Protein AF-A0A453LBT6-F1 (afdb_monomer_lite)

Organism: Aegilops tauschii subsp. strangulata (NCBI:txid200361)

InterPro domains:
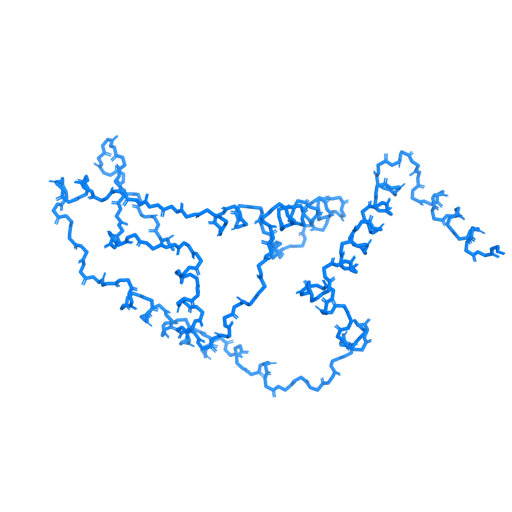  IPR036291 NAD(P)-binding domain superfamily [SSF51735] (11-114)

pLDDT: mean 71.26, std 12.88, range [34.16, 88.81]

Radius of gyration: 23.13 Å; chains: 1; bounding box: 62×44×56 Å

Foldseek 3Di:
DDADFDPPDPDTAGDDLQDFDFLLVLVQLLCVLLVHDRLPDDDPLVVLLVVQVVVVVVCVVVVVPPPDDPPRHNVVSVVSVDRDHHDRVVCCVPVVDDNPAHSNRVSNVVSVVVVVVCVVVVVVVPPPDDDPDPVCVVCPVCPVVCLVSCVDVVVVVVVVVVVVVVCCQQPVPPDPNVVSVVVVVVVVVD

Secondary structure (DSSP, 8-state):
------TTSSS----S------HHHHHHHHHHHTTPPPP-----HHHHHHHHHHHHHHHHHTT---SS--S--HHHHHHHHS------HHHHHHH-----S-HHHHHHHHHHHHHHHHHHTTGGGGTS---S-HHHHHTTTTHHHHHHTTSSHHHHHHHHHHHHHHHHHHHTS-S-HHHHHHHHHHHHT-

Sequence (190 aa):
MFQCCFCCWKEPFFVTNGEPIETWEFVSCMMEAMGCQRPRVNLPAKMLLFAAQFSNMIHHRLGLQMSSTPPLYPDAVYFLSHTRTFNISKARRQLGYAPTVSLEDGIMRTAASVSELQDNLGISRKQGACGSSKADKLLGSGVAADILLWRDEKKTFSYITLLFLLFYWFFLSDRTFVSSSAKILLVISL

Structure (mmCIF, N/CA/C/O backbone):
data_AF-A0A453LBT6-F1
#
_entry.id   AF-A0A453LBT6-F1
#
loop_
_atom_site.group_PDB
_atom_site.id
_atom_site.type_symbol
_atom_site.label_atom_id
_atom_site.label_alt_id
_atom_site.label_comp_id
_atom_site.label_asym_id
_atom_site.label_entity_id
_atom_site.label_seq_id
_atom_site.pdbx_PDB_ins_code
_atom_site.Cartn_x
_atom_site.Cartn_y
_atom_site.Cartn_z
_atom_site.occupancy
_atom_site.B_iso_or_equiv
_atom_site.auth_seq_id
_atom_site.auth_comp_id
_atom_site.auth_asym_id
_atom_site.auth_atom_id
_atom_site.pdbx_PDB_model_num
ATOM 1 N N . MET A 1 1 ? -6.955 -2.072 6.895 1.00 41.59 1 MET A N 1
ATOM 2 C CA . MET A 1 1 ? -7.656 -0.938 7.535 1.00 41.59 1 MET A CA 1
ATOM 3 C C . MET A 1 1 ? -8.921 -0.647 6.735 1.00 41.59 1 MET A C 1
ATOM 5 O O . MET A 1 1 ? -8.833 -0.051 5.672 1.00 41.59 1 MET A O 1
ATOM 9 N N . PHE A 1 2 ? -10.070 -1.165 7.173 1.00 38.62 2 PHE A N 1
ATOM 10 C CA . PHE A 1 2 ? -11.349 -1.015 6.469 1.00 38.62 2 PHE A CA 1
ATOM 11 C C . PHE A 1 2 ? -12.122 0.163 7.073 1.00 38.62 2 PHE A C 1
ATOM 13 O O . PHE A 1 2 ? -12.388 0.170 8.271 1.00 38.62 2 PHE A O 1
ATOM 20 N N . GLN A 1 3 ? -12.445 1.173 6.266 1.00 41.62 3 GLN A N 1
ATOM 21 C CA . GLN A 1 3 ? -13.211 2.346 6.690 1.00 41.62 3 GLN A CA 1
ATOM 22 C C . GLN A 1 3 ? -14.642 2.215 6.160 1.00 41.62 3 GLN A C 1
ATOM 24 O O . GLN A 1 3 ? -14.873 2.341 4.962 1.00 41.62 3 GLN A O 1
ATOM 29 N N . CYS A 1 4 ? -15.606 1.953 7.044 1.00 47.31 4 CYS A N 1
ATOM 30 C CA . CYS A 1 4 ? -17.031 2.002 6.713 1.00 47.31 4 CYS A CA 1
ATOM 31 C C . CYS A 1 4 ? -17.612 3.340 7.183 1.00 47.31 4 CYS A C 1
ATOM 33 O O . CYS A 1 4 ? -17.638 3.618 8.380 1.00 47.31 4 CYS A O 1
ATOM 35 N N . CYS A 1 5 ? -18.067 4.169 6.242 1.00 48.41 5 CYS A N 1
ATOM 36 C CA . CYS A 1 5 ? -18.750 5.428 6.532 1.00 48.41 5 CYS A CA 1
ATOM 37 C C . CYS A 1 5 ? -20.268 5.190 6.471 1.00 48.41 5 CYS A C 1
ATOM 39 O O . CYS A 1 5 ? -20.822 5.015 5.388 1.00 48.41 5 CYS A O 1
ATOM 41 N N . PHE A 1 6 ? -20.951 5.154 7.619 1.00 50.16 6 PHE A N 1
ATOM 42 C CA . PHE A 1 6 ? -22.417 5.101 7.663 1.00 50.16 6 PHE A CA 1
ATOM 43 C C . PHE A 1 6 ? -22.993 6.521 7.518 1.00 50.16 6 PHE A C 1
ATOM 45 O O . PHE A 1 6 ? -22.893 7.324 8.441 1.00 50.16 6 PHE A O 1
ATOM 52 N N . CYS A 1 7 ? -23.620 6.825 6.376 1.00 50.72 7 CYS A N 1
ATOM 53 C CA . CYS A 1 7 ? -24.197 8.147 6.062 1.00 50.72 7 CYS A CA 1
ATOM 54 C C . CYS A 1 7 ? -25.617 8.396 6.615 1.00 50.72 7 CYS A C 1
ATOM 56 O O . CYS A 1 7 ? -26.260 9.364 6.221 1.00 50.72 7 CYS A O 1
ATOM 58 N N . CYS A 1 8 ? -26.143 7.563 7.520 1.00 51.72 8 CYS A N 1
ATOM 59 C CA . CYS A 1 8 ? -27.518 7.740 8.019 1.00 51.72 8 CYS A CA 1
ATOM 60 C C . CYS A 1 8 ? -27.677 8.924 9.004 1.00 51.72 8 CYS A C 1
ATOM 62 O O . CYS A 1 8 ? -28.790 9.259 9.399 1.00 51.72 8 CYS A O 1
ATOM 64 N N . TRP A 1 9 ? -26.575 9.576 9.385 1.00 51.56 9 TRP A N 1
ATOM 65 C CA . TRP A 1 9 ? -26.537 10.732 10.281 1.00 51.56 9 TRP A CA 1
ATOM 66 C C . TRP A 1 9 ? -25.719 11.857 9.634 1.00 51.56 9 TRP A C 1
ATOM 68 O O . TRP A 1 9 ? -24.787 11.586 8.883 1.00 51.56 9 TRP A O 1
ATOM 78 N N . LYS A 1 10 ? -26.045 13.123 9.945 1.00 69.62 10 LYS A N 1
ATOM 79 C CA . LYS A 1 10 ? -25.434 14.347 9.371 1.00 69.62 10 LYS A CA 1
ATOM 80 C C . LYS A 1 10 ? -23.904 14.439 9.472 1.00 69.62 10 LYS A C 1
ATOM 82 O O . LYS A 1 10 ? -23.319 15.336 8.874 1.00 69.62 10 LYS A O 1
ATOM 87 N N . GLU A 1 11 ? -23.253 13.555 10.222 1.00 73.31 11 GLU A N 1
ATOM 88 C CA . GLU A 1 11 ? -21.816 13.591 10.439 1.00 73.31 11 GLU A CA 1
ATOM 89 C C . GLU A 1 11 ? -21.187 12.191 10.342 1.00 73.31 11 GLU A C 1
ATOM 91 O O . GLU A 1 11 ? -21.782 11.220 10.813 1.00 73.31 11 GLU A O 1
ATOM 96 N N . PRO A 1 12 ? -19.949 12.076 9.825 1.00 81.19 12 PRO A N 1
ATOM 97 C CA . PRO A 1 12 ? -19.270 10.793 9.695 1.00 81.19 12 PRO A CA 1
ATOM 98 C C . PRO A 1 12 ? -18.885 10.199 11.059 1.00 81.19 12 PRO A C 1
ATOM 100 O O . PRO A 1 12 ? -18.602 10.921 12.027 1.00 81.19 12 PRO A O 1
ATOM 103 N N . PHE A 1 13 ? -18.831 8.866 11.108 1.00 82.38 13 PHE A N 1
ATOM 104 C CA . PHE A 1 13 ? -18.323 8.080 12.231 1.00 82.38 13 PHE A CA 1
ATOM 105 C C . PHE A 1 13 ? -17.159 7.204 11.782 1.00 82.38 13 PHE A C 1
ATOM 107 O O . PHE A 1 13 ? -17.184 6.644 10.688 1.00 82.38 13 PHE A O 1
ATOM 114 N N . PHE A 1 14 ? -16.173 7.036 12.661 1.00 83.69 14 PHE A N 1
ATOM 115 C CA . PHE A 1 14 ? -15.127 6.036 12.491 1.00 83.69 14 PHE A CA 1
ATOM 116 C C . PHE A 1 14 ? -15.487 4.793 13.300 1.00 83.69 14 PHE A C 1
ATOM 118 O O . PHE A 1 14 ? -15.692 4.875 14.513 1.00 83.69 14 PHE A O 1
ATOM 125 N N . VAL A 1 15 ? -15.560 3.655 12.616 1.00 85.25 15 VAL A N 1
ATOM 126 C CA . VAL A 1 15 ? -15.817 2.342 13.211 1.00 85.25 15 VAL A CA 1
ATOM 127 C C . VAL A 1 15 ? -14.573 1.492 12.985 1.00 85.25 15 VAL A C 1
ATOM 129 O O . VAL A 1 15 ? -14.268 1.127 11.853 1.00 85.25 15 VAL A O 1
ATOM 132 N N . THR A 1 16 ? -13.817 1.241 14.053 1.00 86.56 16 THR A N 1
ATOM 133 C CA . THR A 1 16 ? -12.591 0.425 14.036 1.00 86.56 16 THR A CA 1
ATOM 134 C C . THR A 1 16 ? -12.516 -0.445 15.296 1.00 86.56 16 THR A C 1
ATOM 136 O O . THR A 1 16 ? -13.375 -0.354 16.176 1.00 86.56 16 THR A O 1
ATOM 139 N N . ASN A 1 17 ? -11.491 -1.291 15.398 1.00 84.19 17 ASN A N 1
ATOM 140 C CA . ASN A 1 17 ? -11.173 -2.104 16.577 1.00 84.19 17 ASN A CA 1
ATOM 141 C C . ASN A 1 17 ? -10.785 -1.264 17.814 1.00 84.19 17 ASN A C 1
ATOM 143 O O . ASN A 1 17 ? -10.844 -1.755 18.932 1.00 84.19 17 ASN A O 1
ATOM 147 N N . GLY A 1 18 ? -10.440 0.018 17.644 1.00 81.88 18 GLY A N 1
ATOM 148 C CA . GLY A 1 18 ? -10.131 0.926 18.756 1.00 81.88 18 GLY A CA 1
ATOM 149 C C . GLY A 1 18 ? -8.754 0.736 19.399 1.00 81.88 18 GLY A C 1
ATOM 150 O O . GLY A 1 18 ? -8.421 1.492 20.308 1.00 81.88 18 GLY A O 1
ATOM 151 N N . GLU A 1 19 ? -7.956 -0.216 18.919 1.00 82.56 19 GLU A N 1
ATOM 152 C CA . GLU A 1 19 ? -6.577 -0.440 19.356 1.00 82.56 19 GLU A CA 1
ATOM 153 C C . GLU A 1 19 ? -5.622 0.302 18.402 1.00 82.56 19 GLU A C 1
ATOM 155 O O . GLU A 1 19 ? -5.664 0.058 17.189 1.00 82.56 19 GLU A O 1
ATOM 160 N N . PRO A 1 20 ? -4.799 1.243 18.901 1.00 81.88 20 PRO A N 1
ATOM 161 C CA . PRO A 1 20 ? -3.800 1.910 18.081 1.00 81.88 20 PRO A CA 1
ATOM 162 C C . PRO A 1 20 ? -2.635 0.952 17.810 1.00 81.88 20 PRO A C 1
ATOM 164 O O . PRO A 1 20 ? -1.992 0.477 18.740 1.00 81.88 20 PRO A O 1
ATOM 167 N N . ILE A 1 21 ? -2.358 0.700 16.535 1.00 84.12 21 ILE A N 1
ATOM 168 C CA . ILE A 1 21 ? -1.201 -0.070 16.071 1.00 84.12 21 ILE A CA 1
ATOM 169 C C . ILE A 1 21 ? -0.501 0.714 14.963 1.00 84.12 21 ILE A C 1
ATOM 171 O O . ILE A 1 21 ? -1.154 1.435 14.198 1.00 84.12 21 ILE A O 1
ATOM 175 N N . GLU A 1 22 ? 0.818 0.585 14.861 1.00 84.44 22 GLU A N 1
ATOM 176 C CA . GLU A 1 22 ? 1.543 1.158 13.734 1.00 84.44 22 GLU A CA 1
ATOM 177 C C . GLU A 1 22 ? 1.185 0.442 12.427 1.00 84.44 22 GLU A C 1
ATOM 179 O O . GLU A 1 22 ? 1.019 -0.779 12.386 1.00 84.44 22 GLU A O 1
ATOM 184 N N . THR A 1 23 ? 1.097 1.190 11.320 1.00 82.56 23 THR A N 1
ATOM 185 C CA . THR A 1 23 ? 0.735 0.609 10.013 1.00 82.56 23 THR A CA 1
ATOM 186 C C . THR A 1 23 ? 1.693 -0.520 9.622 1.00 82.56 23 THR A C 1
ATOM 188 O O . THR A 1 23 ? 1.263 -1.541 9.088 1.00 82.56 23 THR A O 1
ATOM 191 N N . TRP A 1 24 ? 2.986 -0.369 9.921 1.00 81.19 24 TRP A N 1
ATOM 192 C CA . TRP A 1 24 ? 3.998 -1.369 9.588 1.00 81.19 24 TRP A CA 1
ATOM 193 C C . TRP A 1 24 ? 3.938 -2.620 10.467 1.00 81.19 24 TRP A C 1
ATOM 195 O O . TRP A 1 24 ? 4.154 -3.730 9.974 1.00 81.19 24 TRP A O 1
ATOM 205 N N . GLU A 1 25 ? 3.610 -2.464 11.750 1.00 83.88 25 GLU A N 1
ATOM 206 C CA . GLU A 1 25 ? 3.361 -3.594 12.646 1.00 83.88 25 GLU A CA 1
ATOM 207 C C . GLU A 1 25 ? 2.140 -4.382 12.181 1.00 83.88 25 GLU A C 1
ATOM 209 O O . GLU A 1 25 ? 2.232 -5.593 12.007 1.00 83.88 25 GLU A O 1
ATOM 214 N N . PHE A 1 26 ? 1.045 -3.694 11.847 1.00 85.12 26 PHE A N 1
ATOM 215 C CA . PHE A 1 26 ? -0.152 -4.329 11.301 1.00 85.12 26 PHE A CA 1
ATOM 216 C C . PHE A 1 26 ? 0.139 -5.129 10.021 1.00 85.12 26 PHE A C 1
ATOM 218 O O . PHE A 1 26 ? -0.279 -6.280 9.895 1.00 85.12 26 PHE A O 1
ATOM 225 N N . VAL A 1 27 ? 0.883 -4.542 9.076 1.00 82.44 27 VAL A N 1
ATOM 226 C CA . VAL A 1 27 ? 1.295 -5.233 7.842 1.00 82.44 27 VAL A CA 1
ATOM 227 C C . VAL A 1 27 ? 2.174 -6.441 8.163 1.00 82.44 27 VAL A C 1
ATOM 229 O O . VAL A 1 27 ? 1.975 -7.506 7.582 1.00 82.44 27 VAL A O 1
ATOM 232 N N . SER A 1 28 ? 3.102 -6.304 9.111 1.00 83.44 28 SER A N 1
ATOM 233 C CA . SER A 1 28 ? 3.979 -7.398 9.537 1.00 83.44 28 SER A CA 1
ATOM 234 C C . SER A 1 28 ? 3.183 -8.567 10.124 1.00 83.44 28 SER A C 1
ATOM 236 O O . SER A 1 28 ? 3.376 -9.696 9.681 1.00 83.44 28 SER A O 1
ATOM 238 N N . CYS A 1 29 ? 2.250 -8.300 11.045 1.00 85.31 29 CYS A N 1
ATOM 239 C CA . CYS A 1 29 ? 1.379 -9.319 11.635 1.00 85.31 29 CYS A CA 1
ATOM 240 C C . CYS A 1 29 ? 0.511 -10.009 10.576 1.00 85.31 29 CYS A C 1
ATOM 242 O O . CYS A 1 29 ? 0.341 -11.224 10.609 1.00 85.31 29 CYS A O 1
ATOM 244 N N . MET A 1 30 ? -0.012 -9.258 9.601 1.00 83.50 30 MET A N 1
ATOM 245 C CA . MET A 1 30 ? -0.819 -9.842 8.530 1.00 83.50 30 MET A CA 1
ATOM 246 C C . MET A 1 30 ? 0.009 -10.739 7.603 1.00 83.50 30 MET A C 1
ATOM 248 O O . MET A 1 30 ? -0.460 -11.797 7.194 1.00 83.50 30 MET A O 1
ATOM 252 N N . MET A 1 31 ? 1.250 -10.355 7.291 1.00 81.19 31 MET A N 1
ATOM 253 C CA . MET A 1 31 ? 2.159 -11.194 6.506 1.00 81.19 31 MET A CA 1
ATOM 254 C C . MET A 1 31 ? 2.551 -12.470 7.249 1.00 81.19 31 MET A C 1
ATOM 256 O O . MET A 1 31 ? 2.554 -13.540 6.644 1.00 81.19 31 MET A O 1
ATOM 260 N N . GLU A 1 32 ? 2.828 -12.366 8.546 1.00 84.38 32 GLU A N 1
ATOM 261 C CA . GLU A 1 32 ? 3.137 -13.512 9.402 1.00 84.38 32 GLU A CA 1
ATOM 262 C C . GLU A 1 32 ? 1.954 -14.484 9.495 1.00 84.38 32 GLU A C 1
ATOM 264 O O . GLU A 1 32 ? 2.137 -15.685 9.307 1.00 84.38 32 GLU A O 1
ATOM 269 N N . ALA A 1 33 ? 0.730 -13.970 9.649 1.00 82.69 33 ALA A N 1
ATOM 270 C CA . ALA A 1 33 ? -0.489 -14.780 9.643 1.00 82.69 33 ALA A CA 1
ATOM 271 C C . ALA A 1 33 ? -0.732 -15.505 8.304 1.00 82.69 33 ALA A C 1
ATOM 273 O O . ALA A 1 33 ? -1.311 -16.588 8.286 1.00 82.69 33 ALA A O 1
ATOM 274 N N . MET A 1 34 ? -0.265 -14.942 7.185 1.00 78.94 34 MET A N 1
ATOM 275 C CA . MET A 1 34 ? -0.293 -15.587 5.863 1.00 78.94 34 MET A CA 1
ATOM 276 C C . MET A 1 34 ? 0.910 -16.521 5.612 1.00 78.94 34 MET A C 1
ATOM 278 O O . MET A 1 34 ? 1.075 -17.017 4.500 1.00 78.94 34 MET A O 1
ATOM 282 N N . GLY A 1 35 ? 1.797 -16.730 6.593 1.00 77.94 35 GLY A N 1
ATOM 283 C CA . GLY A 1 35 ? 3.011 -17.543 6.438 1.00 77.94 35 GLY A CA 1
ATOM 284 C C . GLY A 1 35 ? 4.082 -16.914 5.536 1.00 77.94 35 GLY A C 1
ATOM 285 O O . GLY A 1 35 ? 5.026 -17.586 5.120 1.00 77.94 35 GLY A O 1
ATOM 286 N N . CYS A 1 36 ? 3.953 -15.625 5.212 1.00 74.62 36 CYS A N 1
ATOM 287 C CA . CYS A 1 36 ? 4.911 -14.894 4.395 1.00 74.62 36 CYS A CA 1
ATOM 288 C C . CYS A 1 36 ? 6.070 -14.367 5.249 1.00 74.62 36 CYS A C 1
ATOM 290 O O . CYS A 1 36 ? 5.894 -13.913 6.380 1.00 74.62 36 CYS A O 1
ATOM 292 N N . GLN A 1 37 ? 7.281 -14.374 4.686 1.00 72.75 37 GLN A N 1
ATOM 293 C CA . GLN A 1 37 ? 8.448 -13.842 5.382 1.00 72.75 37 GLN A CA 1
ATOM 294 C C . GLN A 1 37 ? 8.318 -12.324 5.568 1.00 72.75 37 GLN A C 1
ATOM 296 O O . GLN A 1 37 ? 7.997 -11.597 4.625 1.00 72.75 37 GLN A O 1
ATOM 301 N N . ARG A 1 38 ? 8.608 -11.839 6.782 1.00 70.88 38 ARG A N 1
ATOM 302 C CA . ARG A 1 38 ? 8.563 -10.408 7.100 1.00 70.88 38 ARG A CA 1
ATOM 303 C C . ARG A 1 38 ? 9.500 -9.618 6.171 1.00 70.88 38 ARG A C 1
ATOM 305 O O . ARG A 1 38 ? 10.679 -9.977 6.067 1.00 70.88 38 ARG A O 1
ATOM 312 N N . PRO A 1 39 ? 9.023 -8.540 5.527 1.00 65.81 39 PRO A N 1
ATOM 313 C CA . PRO A 1 39 ? 9.849 -7.706 4.669 1.00 65.81 39 PRO A CA 1
ATOM 314 C C . PRO A 1 39 ? 10.932 -7.044 5.523 1.00 65.81 39 PRO A C 1
ATOM 316 O O . PRO A 1 39 ? 10.643 -6.334 6.483 1.00 65.81 39 PRO A O 1
ATOM 319 N N . ARG A 1 40 ? 12.198 -7.326 5.197 1.00 57.75 40 ARG A N 1
ATOM 320 C CA . ARG A 1 40 ? 13.373 -6.849 5.952 1.00 57.75 40 ARG A CA 1
ATOM 321 C C . ARG A 1 40 ? 13.948 -5.533 5.427 1.00 57.75 40 ARG A C 1
ATOM 323 O O . ARG A 1 40 ? 14.902 -5.019 6.000 1.00 57.75 40 ARG A O 1
ATOM 330 N N . VAL A 1 41 ? 13.416 -5.021 4.319 1.00 62.50 41 VAL A N 1
ATOM 331 C CA . VAL A 1 41 ? 13.964 -3.853 3.623 1.00 62.50 41 VAL A CA 1
ATOM 332 C C . VAL A 1 41 ? 13.150 -2.620 3.997 1.00 62.50 41 VAL A C 1
ATOM 334 O O . VAL A 1 41 ? 11.960 -2.544 3.702 1.00 62.50 41 VAL A O 1
ATOM 337 N N . ASN A 1 42 ? 13.808 -1.647 4.622 1.00 66.00 42 ASN A N 1
ATOM 338 C CA . ASN A 1 42 ? 13.226 -0.341 4.909 1.00 66.00 42 ASN A CA 1
ATOM 339 C C . ASN A 1 42 ? 13.479 0.581 3.713 1.00 66.00 42 ASN A C 1
ATOM 341 O O . ASN A 1 42 ? 14.555 1.161 3.587 1.00 66.00 42 ASN A O 1
ATOM 345 N N . LEU A 1 43 ? 12.501 0.692 2.815 1.00 68.31 43 LEU A N 1
ATOM 346 C CA . LEU A 1 43 ? 12.585 1.603 1.674 1.00 68.31 43 LEU A CA 1
ATOM 347 C C . LEU A 1 43 ? 12.064 2.993 2.072 1.00 68.31 43 LEU A C 1
ATOM 349 O O . LEU A 1 43 ? 10.943 3.094 2.577 1.00 68.31 43 LEU A O 1
ATOM 353 N N . PRO A 1 44 ? 12.817 4.083 1.828 1.00 75.62 44 PRO A N 1
ATOM 354 C CA . PRO A 1 44 ? 12.324 5.420 2.116 1.00 75.62 44 PRO A CA 1
ATOM 355 C C . PRO A 1 44 ? 11.122 5.752 1.225 1.00 75.62 44 PRO A C 1
ATOM 357 O O . PRO A 1 44 ? 11.189 5.636 -0.001 1.00 75.62 44 PRO A O 1
ATOM 360 N N . ALA A 1 45 ? 10.044 6.259 1.831 1.00 74.44 45 ALA A N 1
ATOM 361 C CA . ALA A 1 45 ? 8.786 6.584 1.151 1.00 74.44 45 ALA A CA 1
ATOM 362 C C . ALA A 1 45 ? 8.966 7.460 -0.103 1.00 74.44 45 ALA A C 1
ATOM 364 O O . ALA A 1 45 ? 8.295 7.259 -1.113 1.00 74.44 45 ALA A O 1
ATOM 365 N N . LYS A 1 46 ? 9.917 8.403 -0.068 1.00 69.56 46 LYS A N 1
ATOM 366 C CA . LYS A 1 46 ? 10.238 9.290 -1.199 1.00 69.56 46 LYS A CA 1
ATOM 367 C C . LYS A 1 46 ? 10.702 8.519 -2.437 1.00 69.56 46 LYS A C 1
ATOM 369 O O . LYS A 1 46 ? 10.335 8.884 -3.548 1.00 69.56 46 LYS A O 1
ATOM 374 N N . MET A 1 47 ? 11.485 7.457 -2.251 1.00 70.50 47 MET A N 1
ATOM 375 C CA . MET A 1 47 ? 12.011 6.656 -3.360 1.00 70.50 47 MET A CA 1
ATOM 376 C C . MET A 1 47 ? 10.911 5.815 -3.996 1.00 70.50 47 MET A C 1
ATOM 378 O O . MET A 1 47 ? 10.798 5.757 -5.218 1.00 70.50 47 MET A O 1
ATOM 382 N N . LEU A 1 48 ? 10.055 5.223 -3.161 1.00 76.69 48 LEU A N 1
ATOM 383 C CA . LEU A 1 48 ? 8.924 4.423 -3.616 1.00 76.69 48 LEU A CA 1
ATOM 384 C C . LEU A 1 48 ? 7.881 5.292 -4.340 1.00 76.69 48 LEU A C 1
ATOM 386 O O . LEU A 1 48 ? 7.351 4.893 -5.375 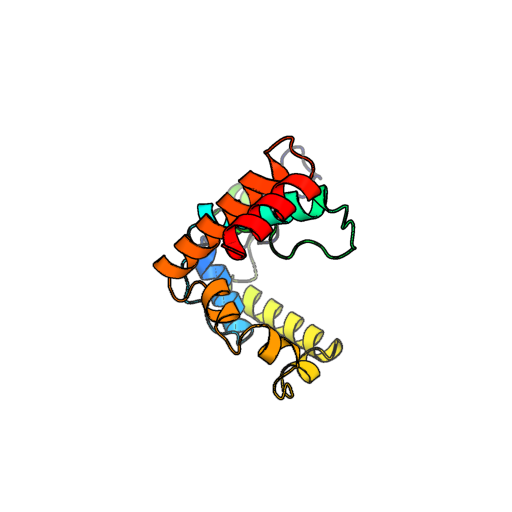1.00 76.69 48 LEU A O 1
ATOM 390 N N . LEU A 1 49 ? 7.649 6.513 -3.846 1.00 77.25 49 LEU A N 1
ATOM 391 C CA . LEU A 1 49 ? 6.777 7.496 -4.488 1.00 77.25 49 LEU A CA 1
ATOM 392 C C . LEU A 1 49 ? 7.318 7.916 -5.856 1.00 77.25 49 LEU A C 1
ATOM 394 O O . LEU A 1 49 ? 6.572 7.938 -6.831 1.00 77.25 49 LEU A O 1
ATOM 398 N N . PHE A 1 50 ? 8.618 8.199 -5.940 1.00 72.19 50 PHE A N 1
ATOM 399 C CA . PHE A 1 50 ? 9.266 8.551 -7.197 1.00 72.19 50 PHE A CA 1
ATOM 400 C C . PHE A 1 50 ? 9.177 7.415 -8.222 1.00 72.19 50 PHE A C 1
ATOM 402 O O . PHE A 1 50 ? 8.816 7.652 -9.372 1.00 72.19 50 PHE A O 1
ATOM 409 N N . ALA A 1 51 ? 9.417 6.171 -7.797 1.00 75.44 51 ALA A N 1
ATOM 410 C CA . ALA A 1 51 ? 9.258 4.995 -8.647 1.00 75.44 51 ALA A CA 1
ATOM 411 C C . ALA A 1 51 ? 7.811 4.830 -9.149 1.00 75.44 51 ALA A C 1
ATOM 413 O O . ALA A 1 51 ? 7.604 4.558 -10.331 1.00 75.44 51 ALA A O 1
ATOM 414 N N . ALA A 1 52 ? 6.811 5.048 -8.286 1.00 75.00 52 ALA A N 1
ATOM 415 C CA . ALA A 1 52 ? 5.394 4.986 -8.651 1.00 75.00 52 ALA A CA 1
ATOM 416 C C . ALA A 1 52 ? 4.975 6.113 -9.616 1.00 75.00 52 ALA A C 1
ATOM 418 O O . ALA A 1 52 ? 4.210 5.894 -10.552 1.00 75.00 52 ALA A O 1
ATOM 419 N N . GLN A 1 53 ? 5.486 7.332 -9.427 1.00 74.06 53 GLN A N 1
ATOM 420 C CA . GLN A 1 53 ? 5.238 8.442 -10.353 1.00 74.06 53 GLN A CA 1
ATOM 421 C C . GLN A 1 53 ? 5.896 8.198 -11.711 1.00 74.06 53 GLN A C 1
ATOM 423 O O . GLN A 1 53 ? 5.299 8.470 -12.753 1.00 74.06 53 GLN A O 1
ATOM 428 N N . PHE A 1 54 ? 7.112 7.658 -11.703 1.00 71.69 54 PHE A N 1
ATOM 429 C CA . PHE A 1 54 ? 7.858 7.346 -12.910 1.00 71.69 54 PHE A CA 1
ATOM 430 C C . PHE A 1 54 ? 7.198 6.228 -13.719 1.00 71.69 54 PHE A C 1
ATOM 432 O O . PHE A 1 54 ? 7.024 6.377 -14.928 1.00 71.69 54 PHE A O 1
ATOM 439 N N . SER A 1 55 ? 6.757 5.149 -13.062 1.00 69.75 55 SER A N 1
ATOM 440 C CA . SER A 1 55 ? 6.008 4.081 -13.729 1.00 69.75 55 SER A CA 1
ATOM 441 C C . SER A 1 55 ? 4.726 4.629 -14.357 1.00 69.75 55 SER A C 1
ATOM 443 O O . SER A 1 55 ? 4.469 4.378 -15.533 1.00 69.75 55 SER A O 1
ATOM 445 N N . ASN A 1 56 ? 3.972 5.460 -13.633 1.00 72.56 56 ASN A N 1
ATOM 446 C CA . ASN A 1 56 ? 2.746 6.067 -14.143 1.00 72.56 56 ASN A CA 1
ATOM 447 C C . ASN A 1 56 ? 3.007 6.987 -15.352 1.00 72.56 56 ASN A C 1
ATOM 449 O O . ASN A 1 56 ? 2.288 6.935 -16.349 1.00 72.56 56 ASN A O 1
ATOM 453 N N . MET A 1 57 ? 4.075 7.789 -15.309 1.00 70.81 57 MET A N 1
ATOM 454 C CA . MET A 1 57 ? 4.494 8.631 -16.433 1.00 70.81 57 MET A CA 1
ATOM 455 C C . MET A 1 57 ? 4.872 7.795 -17.663 1.00 70.81 57 MET A C 1
ATOM 457 O O . MET A 1 57 ? 4.463 8.131 -18.772 1.00 70.81 57 MET A O 1
ATOM 461 N N . ILE A 1 58 ? 5.623 6.706 -17.477 1.00 69.38 58 ILE A N 1
ATOM 462 C CA . ILE A 1 58 ? 5.989 5.760 -18.541 1.00 69.38 58 ILE A CA 1
ATOM 463 C C . ILE A 1 58 ? 4.733 5.149 -19.161 1.00 69.38 58 ILE A C 1
ATOM 465 O O . ILE A 1 58 ? 4.566 5.212 -20.379 1.00 69.38 58 ILE A O 1
ATOM 469 N N . HIS A 1 59 ? 3.821 4.626 -18.338 1.00 68.69 59 HIS A N 1
ATOM 470 C CA . HIS A 1 59 ? 2.550 4.064 -18.797 1.00 68.69 59 HIS A CA 1
ATOM 471 C C . HIS A 1 59 ? 1.740 5.078 -19.613 1.00 68.69 59 HIS A C 1
ATOM 473 O O . HIS A 1 59 ? 1.239 4.745 -20.688 1.00 68.69 59 HIS A O 1
ATOM 479 N N . HIS A 1 60 ? 1.670 6.326 -19.144 1.00 68.12 60 HIS A N 1
ATOM 480 C CA . HIS A 1 60 ? 0.958 7.397 -19.833 1.00 68.12 60 HIS A CA 1
ATOM 481 C C . HIS A 1 60 ? 1.617 7.788 -21.166 1.00 68.12 60 HIS A C 1
ATOM 483 O O . HIS A 1 60 ? 0.927 7.963 -22.167 1.00 68.12 60 HIS A O 1
ATOM 489 N N . ARG A 1 61 ? 2.953 7.891 -21.211 1.00 67.00 61 ARG A N 1
ATOM 490 C CA . ARG A 1 61 ? 3.710 8.283 -22.414 1.00 67.00 61 ARG A CA 1
ATOM 491 C C . ARG A 1 61 ? 3.756 7.201 -23.490 1.00 67.00 61 ARG A C 1
ATOM 493 O O . ARG A 1 61 ? 3.736 7.536 -24.667 1.00 67.00 61 ARG A O 1
ATOM 500 N N . LEU A 1 62 ? 3.821 5.928 -23.106 1.00 66.62 62 LEU A N 1
ATOM 501 C CA . LEU A 1 62 ? 3.875 4.804 -24.048 1.00 66.62 62 LEU A CA 1
ATOM 502 C C . LEU A 1 62 ? 2.498 4.409 -24.597 1.00 66.62 62 LEU A C 1
ATOM 504 O O . LEU A 1 62 ? 2.416 3.478 -25.392 1.00 66.62 62 LEU A O 1
ATOM 508 N N . GLY A 1 63 ? 1.415 5.069 -24.166 1.00 60.41 63 GLY A N 1
ATOM 509 C CA . GLY A 1 63 ? 0.056 4.702 -24.577 1.00 60.41 63 GLY A CA 1
ATOM 510 C C . GLY A 1 63 ? -0.320 3.272 -24.177 1.00 60.41 63 GLY A C 1
ATOM 511 O O . GLY A 1 63 ? -1.278 2.714 -24.708 1.00 60.41 63 GLY A O 1
ATOM 512 N N . LEU A 1 64 ? 0.426 2.672 -23.240 1.00 58.38 64 LEU A N 1
ATOM 513 C CA . LEU A 1 64 ? 0.181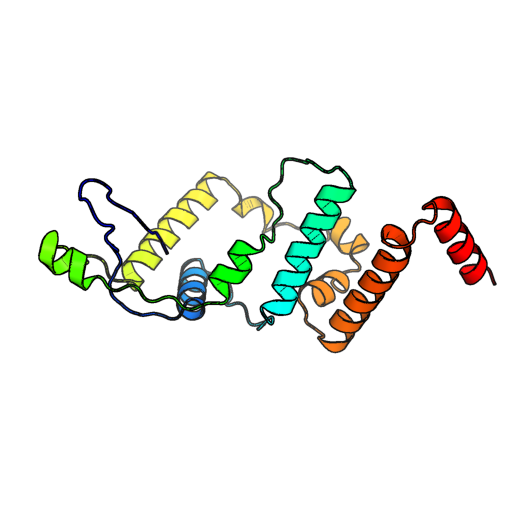 1.341 -22.701 1.00 58.38 64 LEU A CA 1
ATOM 514 C C . LEU A 1 64 ? -0.987 1.432 -21.715 1.00 58.38 64 LEU A C 1
ATOM 516 O O . LEU A 1 64 ? -0.824 1.213 -20.516 1.00 58.38 64 LEU A O 1
ATOM 520 N N . GLN A 1 65 ? -2.184 1.719 -22.233 1.00 54.25 65 GLN A N 1
ATOM 521 C CA . GLN A 1 65 ? -3.471 1.488 -21.567 1.00 54.25 65 GLN A CA 1
ATOM 522 C C . GLN A 1 65 ? -3.762 -0.019 -21.451 1.00 54.25 65 GLN A C 1
ATOM 524 O O . GLN A 1 65 ? -4.888 -0.480 -21.628 1.00 54.25 65 GLN A O 1
ATOM 529 N N . MET A 1 66 ? -2.737 -0.830 -21.202 1.00 45.81 66 MET A N 1
ATOM 530 C CA . MET A 1 66 ? -2.920 -2.245 -20.955 1.00 45.81 66 MET A CA 1
ATOM 531 C C . MET A 1 66 ? -3.455 -2.363 -19.536 1.00 45.81 66 MET A C 1
ATOM 533 O O . MET A 1 66 ? -2.709 -2.105 -18.601 1.00 45.81 66 MET A O 1
ATOM 537 N N . SER A 1 67 ? -4.763 -2.630 -19.449 1.00 49.66 67 SER A N 1
ATOM 538 C CA . SER A 1 67 ? -5.616 -3.372 -18.489 1.00 49.66 67 SER A CA 1
ATOM 539 C C . SER A 1 67 ? -5.072 -3.930 -17.158 1.00 49.66 67 SER A C 1
ATOM 541 O O . SER A 1 67 ? -5.826 -4.544 -16.409 1.00 49.66 67 SER A O 1
ATOM 543 N N . SER A 1 68 ? -3.802 -3.751 -16.842 1.00 52.38 68 SER A N 1
ATOM 544 C CA . SER A 1 68 ? -3.132 -4.189 -15.634 1.00 52.38 68 SER A CA 1
ATOM 545 C C . SER A 1 68 ? -2.854 -2.951 -14.799 1.00 52.38 68 SER A C 1
ATOM 547 O O . SER A 1 68 ? -2.002 -2.132 -15.142 1.00 52.38 68 SER A O 1
ATOM 549 N N . THR A 1 69 ? -3.604 -2.793 -13.711 1.00 52.09 69 THR A N 1
ATOM 550 C CA . THR A 1 69 ? -3.351 -1.769 -12.696 1.00 52.09 69 THR A CA 1
ATOM 551 C C . THR A 1 69 ? -1.856 -1.765 -12.353 1.00 52.09 69 THR A C 1
ATOM 553 O O . THR A 1 69 ? -1.316 -2.838 -12.061 1.00 52.09 69 THR A O 1
ATOM 556 N N . PRO A 1 70 ? -1.164 -0.612 -12.418 1.00 55.47 70 PRO A N 1
ATOM 557 C CA . PRO A 1 70 ? 0.253 -0.568 -12.107 1.00 55.47 70 PRO A CA 1
ATOM 558 C C . PRO A 1 70 ? 0.485 -1.139 -10.700 1.00 55.47 70 PRO A C 1
ATOM 560 O O . PRO A 1 70 ? -0.235 -0.762 -9.772 1.00 55.47 70 PRO A O 1
ATOM 563 N N . PRO A 1 71 ? 1.480 -2.023 -10.509 1.00 57.53 71 PRO A N 1
ATOM 564 C CA . PRO A 1 71 ? 1.711 -2.698 -9.229 1.00 57.53 71 PRO A CA 1
ATOM 565 C C . PRO A 1 71 ? 2.090 -1.737 -8.090 1.00 57.53 71 PRO A C 1
ATOM 567 O O . PRO A 1 71 ? 1.998 -2.096 -6.921 1.00 57.53 71 PRO A O 1
ATOM 570 N N . LEU A 1 72 ? 2.505 -0.511 -8.420 1.00 62.44 72 LEU A N 1
ATOM 571 C CA . LEU A 1 72 ? 2.879 0.533 -7.472 1.00 62.44 72 LEU A CA 1
ATOM 572 C C . LEU A 1 72 ? 2.055 1.785 -7.745 1.00 62.44 72 LEU A C 1
ATOM 574 O O . LEU A 1 72 ? 2.312 2.517 -8.700 1.00 62.44 72 LEU A O 1
ATOM 578 N N . TYR A 1 73 ? 1.071 2.022 -6.884 1.00 71.25 73 TYR A N 1
ATOM 579 C CA . TYR A 1 73 ? 0.230 3.207 -6.937 1.00 71.25 73 TYR A CA 1
ATOM 580 C C . TYR A 1 73 ? 0.690 4.224 -5.875 1.00 71.25 73 TYR A C 1
ATOM 582 O O . TYR A 1 73 ? 0.883 3.830 -4.719 1.00 71.25 73 TYR A O 1
ATOM 590 N N . PRO A 1 74 ? 0.875 5.515 -6.220 1.00 70.88 74 PRO A N 1
ATOM 591 C CA . PRO A 1 74 ? 1.350 6.542 -5.288 1.00 70.88 74 PRO A CA 1
ATOM 592 C C . PRO A 1 74 ? 0.561 6.601 -3.977 1.00 70.88 74 PRO A C 1
ATOM 594 O O . PRO A 1 74 ? 1.154 6.736 -2.905 1.00 70.88 74 PRO A O 1
ATOM 597 N N . ASP A 1 75 ? -0.760 6.418 -4.041 1.00 72.44 75 ASP A N 1
ATOM 598 C CA . ASP A 1 75 ? -1.592 6.475 -2.841 1.00 72.44 75 ASP A CA 1
ATOM 599 C C . ASP A 1 75 ? -1.305 5.285 -1.922 1.00 72.44 75 ASP A C 1
ATOM 601 O O . ASP A 1 75 ? -1.225 5.461 -0.710 1.00 72.44 75 ASP A O 1
ATOM 605 N N . ALA A 1 76 ? -1.056 4.090 -2.472 1.00 75.38 76 ALA A N 1
ATOM 606 C CA . ALA A 1 76 ? -0.695 2.916 -1.677 1.00 75.38 76 ALA A CA 1
ATOM 607 C C . ALA A 1 76 ? 0.613 3.145 -0.904 1.00 75.38 76 ALA A C 1
ATOM 609 O O . ALA A 1 76 ? 0.689 2.843 0.286 1.00 75.38 76 ALA A O 1
ATOM 610 N N . VAL A 1 77 ? 1.612 3.761 -1.546 1.00 74.56 77 VAL A N 1
ATOM 611 C CA . VAL A 1 77 ? 2.864 4.168 -0.888 1.00 74.56 77 VAL A CA 1
ATOM 612 C C . VAL A 1 77 ? 2.581 5.152 0.243 1.00 74.56 77 VAL A C 1
ATOM 614 O O . VAL A 1 77 ? 3.080 4.981 1.356 1.00 74.56 77 VAL A O 1
ATOM 617 N N . TYR A 1 78 ? 1.759 6.167 -0.016 1.00 77.81 78 TYR A N 1
ATOM 618 C CA . TYR A 1 78 ? 1.408 7.175 0.979 1.00 77.81 78 TYR A CA 1
ATOM 619 C C . TYR A 1 78 ? 0.672 6.575 2.187 1.00 77.81 78 TYR A C 1
ATOM 621 O O . TYR A 1 78 ? 0.993 6.918 3.329 1.00 77.81 78 TYR A O 1
ATOM 629 N N . PHE A 1 79 ? -0.271 5.659 1.946 1.00 76.56 79 PHE A N 1
ATOM 630 C CA . PHE A 1 79 ? -1.012 4.947 2.987 1.00 76.56 79 PHE A CA 1
ATOM 631 C C . PHE A 1 79 ? -0.110 4.053 3.835 1.00 76.56 79 PHE A C 1
ATOM 633 O O . PHE A 1 79 ? -0.221 4.084 5.056 1.00 76.56 79 PHE A O 1
ATOM 640 N N . LEU A 1 80 ? 0.801 3.301 3.215 1.00 78.19 80 LEU A N 1
ATOM 641 C CA . LEU A 1 80 ? 1.728 2.422 3.934 1.00 78.19 80 LEU A CA 1
ATOM 642 C C . LEU A 1 80 ? 2.779 3.198 4.736 1.00 78.19 80 LEU A C 1
ATOM 644 O O . LEU A 1 80 ? 3.248 2.714 5.760 1.00 78.19 80 LEU A O 1
ATOM 648 N N . SER A 1 81 ? 3.125 4.406 4.290 1.00 76.50 81 SER A N 1
ATOM 649 C CA . SER A 1 81 ? 4.163 5.228 4.924 1.00 76.50 81 SER A CA 1
ATOM 650 C C . SER A 1 81 ? 3.693 5.974 6.175 1.00 76.50 81 SER A C 1
ATOM 652 O O . SER A 1 81 ? 4.529 6.466 6.926 1.00 76.50 81 SER A O 1
ATOM 654 N N . HIS A 1 82 ? 2.381 6.108 6.395 1.00 76.81 82 HIS A N 1
ATOM 655 C CA . HIS A 1 82 ? 1.836 6.884 7.510 1.00 76.81 82 HIS A CA 1
ATOM 656 C C . HIS A 1 82 ? 1.040 6.004 8.469 1.00 76.81 82 HIS A C 1
ATOM 658 O O . HIS A 1 82 ? 0.100 5.311 8.070 1.00 76.81 82 HIS A O 1
ATOM 664 N N . THR A 1 83 ? 1.354 6.112 9.758 1.00 80.88 83 THR A N 1
ATOM 665 C CA . THR A 1 83 ? 0.514 5.568 10.827 1.00 80.88 83 THR A CA 1
ATOM 666 C C . THR A 1 83 ? -0.679 6.484 11.050 1.00 80.88 83 THR A C 1
ATOM 668 O O . THR A 1 83 ? -0.528 7.691 11.241 1.00 80.88 83 THR A O 1
ATOM 671 N N . ARG A 1 84 ? -1.886 5.916 11.011 1.00 78.75 84 ARG A N 1
ATOM 672 C CA . ARG A 1 84 ? -3.132 6.642 11.273 1.00 78.75 84 ARG A CA 1
ATOM 673 C C . ARG A 1 84 ? -3.865 5.967 12.415 1.00 78.75 84 ARG A C 1
ATOM 675 O O . ARG A 1 84 ? -4.095 4.764 12.381 1.00 78.75 84 ARG A O 1
ATOM 682 N N . THR A 1 85 ? -4.267 6.749 13.403 1.00 81.56 85 THR A N 1
ATOM 683 C CA . THR A 1 85 ? -5.107 6.291 14.508 1.00 81.56 85 THR A CA 1
ATOM 684 C C . THR A 1 85 ? -6.466 6.973 14.407 1.00 81.56 85 THR A C 1
ATOM 686 O O . THR A 1 85 ? -6.566 8.159 14.091 1.00 81.56 85 THR A O 1
ATOM 689 N N . PHE A 1 86 ? -7.538 6.212 14.625 1.00 82.44 86 PHE A N 1
ATOM 690 C CA . PHE A 1 86 ? -8.907 6.715 14.516 1.00 82.44 86 PHE A CA 1
ATOM 691 C C . PHE A 1 86 ? -9.586 6.734 15.879 1.00 82.44 86 PHE A C 1
ATOM 693 O O . PHE A 1 86 ? -9.521 5.766 16.636 1.00 82.44 86 PHE A O 1
ATOM 700 N N . ASN A 1 87 ? -10.278 7.832 16.180 1.00 83.69 87 ASN A N 1
ATOM 701 C CA . ASN A 1 87 ? -11.004 7.983 17.431 1.00 83.69 87 ASN A CA 1
ATOM 702 C C . ASN A 1 87 ? -12.440 7.446 17.299 1.00 83.69 87 ASN A C 1
ATOM 704 O O . ASN A 1 87 ? -13.275 8.031 16.608 1.00 83.69 87 ASN A O 1
ATOM 708 N N . ILE A 1 88 ? -12.739 6.363 18.020 1.00 87.62 88 ILE A N 1
ATOM 709 C CA . ILE A 1 88 ? -14.060 5.710 18.033 1.00 87.62 88 ILE A CA 1
ATOM 710 C C . ILE A 1 88 ? -15.012 6.243 19.120 1.00 87.62 88 ILE A C 1
ATOM 712 O O . ILE A 1 88 ? -16.129 5.749 19.269 1.00 87.62 88 ILE A O 1
ATOM 716 N N . SER A 1 89 ? -14.620 7.272 19.880 1.00 86.94 89 SER A N 1
ATOM 717 C CA . SER A 1 89 ? -15.417 7.821 20.996 1.00 86.94 89 SER A CA 1
ATOM 718 C C . SER A 1 89 ? -16.786 8.341 20.561 1.00 86.94 89 SER A C 1
ATOM 720 O O . SER A 1 89 ? -17.719 8.401 21.360 1.00 86.94 89 SER A O 1
ATOM 722 N N . LYS A 1 90 ? -16.918 8.749 19.297 1.00 86.00 90 LYS A N 1
ATOM 723 C CA . LYS A 1 90 ? -18.189 9.203 18.730 1.00 86.00 90 LYS A CA 1
ATOM 724 C C . LYS A 1 90 ? -19.132 8.031 18.444 1.00 86.00 90 LYS A C 1
ATOM 726 O O . LYS A 1 90 ? -20.289 8.079 18.848 1.00 86.00 90 LYS A O 1
ATOM 731 N N . ALA A 1 91 ? -18.614 6.964 17.831 1.00 86.62 91 ALA A N 1
ATOM 732 C CA . ALA A 1 91 ? -19.369 5.742 17.563 1.00 86.62 91 ALA A CA 1
ATOM 733 C C . ALA A 1 91 ? -19.807 5.056 18.868 1.00 86.62 91 ALA A C 1
ATOM 735 O O . ALA A 1 91 ? -20.959 4.655 18.992 1.00 86.62 91 ALA A O 1
ATOM 736 N N . ARG A 1 92 ? -18.936 5.016 19.887 1.00 87.38 92 ARG A N 1
ATOM 737 C CA . ARG A 1 92 ? -19.278 4.503 21.226 1.00 87.38 92 ARG A CA 1
ATOM 738 C C . ARG A 1 92 ? -20.460 5.238 21.855 1.00 87.38 92 ARG A C 1
ATOM 740 O O . ARG A 1 92 ? -21.390 4.604 22.334 1.00 87.38 92 ARG A O 1
ATOM 747 N N . ARG A 1 93 ? -20.434 6.575 21.837 1.00 88.00 93 ARG A N 1
ATOM 748 C CA . ARG A 1 93 ? -21.461 7.403 22.488 1.00 88.00 93 ARG A CA 1
ATOM 749 C C . ARG A 1 93 ? -22.794 7.418 21.748 1.00 88.00 93 ARG A C 1
ATOM 751 O O . ARG A 1 93 ? -23.828 7.387 22.397 1.00 88.00 93 ARG A O 1
ATOM 758 N N . GLN A 1 94 ? -22.773 7.513 20.419 1.00 88.00 94 GLN A N 1
ATOM 759 C CA . GLN A 1 94 ? -23.996 7.715 19.631 1.00 88.00 94 GLN A CA 1
ATOM 760 C C . GLN A 1 94 ? -24.590 6.413 19.083 1.00 88.00 94 GLN A C 1
ATOM 762 O O . GLN A 1 94 ? -25.800 6.335 18.913 1.00 88.00 94 GLN A O 1
ATOM 767 N N . LEU A 1 95 ? -23.762 5.397 18.821 1.00 85.44 95 LEU A N 1
ATOM 768 C CA . LEU A 1 95 ? -24.203 4.115 18.256 1.00 85.44 95 LEU A CA 1
ATOM 769 C C . LEU A 1 95 ? -24.153 2.967 19.274 1.00 85.44 95 LEU A C 1
ATOM 771 O O . LEU A 1 95 ? -24.510 1.847 18.928 1.00 85.44 95 LEU A O 1
ATOM 775 N N . GLY A 1 96 ? -23.652 3.202 20.494 1.00 85.81 96 GLY A N 1
ATOM 776 C CA . GLY A 1 96 ? -23.391 2.126 21.458 1.00 85.81 96 GLY A CA 1
ATOM 777 C C . GLY A 1 96 ? -22.335 1.126 20.971 1.00 85.81 96 GLY A C 1
ATOM 778 O O . GLY A 1 96 ? -22.283 -0.002 21.451 1.00 85.81 96 GLY A O 1
ATOM 779 N N . TYR A 1 97 ? -21.514 1.512 19.988 1.00 85.94 97 TYR A N 1
ATOM 780 C CA . TYR A 1 97 ? -20.583 0.603 19.327 1.00 85.94 97 TYR A CA 1
ATOM 781 C C . TYR A 1 97 ? -19.475 0.140 20.280 1.00 85.94 97 TYR A C 1
ATOM 783 O O . TYR A 1 97 ? -18.707 0.961 20.786 1.00 85.94 97 TYR A O 1
ATOM 791 N N . ALA A 1 98 ? -19.339 -1.174 20.455 1.00 86.50 98 ALA A N 1
ATOM 792 C CA . ALA A 1 98 ? -18.240 -1.808 21.171 1.00 86.50 98 ALA A CA 1
ATOM 793 C C . ALA A 1 98 ? -17.559 -2.843 20.254 1.00 86.50 98 ALA A C 1
ATOM 795 O O . ALA A 1 98 ? -18.251 -3.712 19.722 1.00 86.50 98 ALA A O 1
ATOM 796 N N . PRO A 1 99 ? -16.233 -2.763 20.037 1.00 83.69 99 PRO A N 1
ATOM 797 C CA . PRO A 1 99 ? -15.525 -3.737 19.213 1.00 83.69 99 PRO A CA 1
ATOM 798 C C . PRO A 1 99 ? -15.587 -5.123 19.870 1.00 83.69 99 PRO A C 1
ATOM 800 O O . PRO A 1 99 ? -15.154 -5.293 21.006 1.00 83.69 99 PRO A O 1
ATOM 803 N N . THR A 1 100 ? -16.158 -6.100 19.163 1.00 86.62 100 THR A N 1
ATOM 804 C CA . THR A 1 100 ? -16.311 -7.488 19.646 1.00 86.62 100 THR A CA 1
ATOM 805 C C . THR A 1 100 ? -15.114 -8.369 19.291 1.00 86.62 100 THR A C 1
ATOM 807 O O . THR A 1 100 ? -14.856 -9.360 19.963 1.00 86.62 100 THR A O 1
ATOM 810 N N . VAL A 1 101 ? -14.398 -8.019 18.222 1.00 86.75 101 VAL A N 1
ATOM 811 C CA . VAL A 1 101 ? -13.267 -8.785 17.686 1.00 86.75 101 VAL A CA 1
ATOM 812 C C . VAL A 1 101 ? -11.992 -7.986 17.938 1.00 86.75 101 VAL A C 1
ATOM 814 O O . VAL A 1 101 ? -11.936 -6.804 17.585 1.00 86.75 101 VAL A O 1
ATOM 817 N N . SER A 1 102 ? -10.996 -8.621 18.561 1.00 87.38 102 SER A N 1
ATOM 818 C CA . SER A 1 102 ? -9.667 -8.030 18.753 1.00 87.38 102 SER A CA 1
ATOM 819 C C . SER A 1 102 ? -8.923 -7.933 17.423 1.00 87.38 102 SER A C 1
ATOM 821 O O . SER A 1 102 ? -9.271 -8.605 16.446 1.00 87.38 102 SER A O 1
ATOM 823 N N . LEU A 1 103 ? -7.883 -7.099 17.358 1.00 86.50 103 LEU A N 1
ATOM 824 C CA . LEU A 1 103 ? -7.100 -6.965 16.132 1.00 86.50 103 LEU A CA 1
ATOM 825 C C . LEU A 1 103 ? -6.494 -8.300 15.675 1.00 86.50 103 LEU A C 1
ATOM 827 O O . LEU A 1 103 ? -6.573 -8.634 14.496 1.00 86.50 103 LEU A O 1
ATOM 831 N N . GLU A 1 104 ? -5.923 -9.061 16.607 1.00 86.12 104 GLU A N 1
ATOM 832 C CA . GLU A 1 104 ? -5.275 -10.348 16.341 1.00 86.12 104 GLU A CA 1
ATOM 833 C C . GLU A 1 104 ? -6.256 -11.385 15.782 1.00 86.12 104 GLU A C 1
ATOM 835 O O . GLU A 1 104 ? -6.000 -11.983 14.737 1.00 86.12 104 GLU A O 1
ATOM 840 N N . ASP A 1 105 ? -7.424 -11.534 16.413 1.00 87.50 105 ASP A N 1
ATOM 841 C CA . ASP A 1 105 ? -8.469 -12.453 15.953 1.00 87.50 105 ASP A CA 1
ATOM 842 C C . ASP A 1 105 ? -8.993 -12.043 14.563 1.00 87.50 105 ASP A C 1
ATOM 844 O O . ASP A 1 105 ? -9.169 -12.873 13.669 1.00 87.50 105 ASP A O 1
ATOM 848 N N . GLY A 1 106 ? -9.145 -10.736 14.319 1.00 87.75 106 GLY A N 1
ATOM 849 C CA . GLY A 1 106 ? -9.493 -10.207 13.000 1.00 87.75 106 GLY A CA 1
ATOM 850 C C . GLY A 1 106 ? -8.455 -10.536 11.918 1.00 87.75 106 GLY A C 1
ATOM 851 O O . GLY A 1 106 ? -8.827 -10.905 10.799 1.00 87.75 106 GLY A O 1
ATOM 852 N N . ILE A 1 107 ? -7.161 -10.438 12.244 1.00 88.81 107 ILE A N 1
ATOM 853 C CA . ILE A 1 107 ? -6.060 -10.784 11.334 1.00 88.81 107 ILE A CA 1
ATOM 854 C C . ILE A 1 107 ? -6.083 -12.281 11.020 1.00 88.81 107 ILE A C 1
ATOM 856 O O . ILE A 1 107 ? -6.057 -12.642 9.843 1.00 88.81 107 ILE A O 1
ATOM 860 N N . MET A 1 108 ? -6.197 -13.146 12.032 1.00 87.75 108 MET A N 1
ATOM 861 C CA . MET A 1 108 ? -6.223 -14.599 11.832 1.00 87.75 108 MET A CA 1
ATOM 862 C C . MET A 1 108 ? -7.395 -15.044 10.952 1.00 87.75 108 MET A C 1
ATOM 864 O O . MET A 1 108 ? -7.204 -15.813 10.011 1.00 87.75 108 MET A O 1
ATOM 868 N N . ARG A 1 109 ? -8.602 -14.517 11.200 1.00 88.62 109 ARG A N 1
ATOM 869 C CA . ARG A 1 109 ? -9.792 -14.821 10.384 1.00 88.62 109 ARG A CA 1
ATOM 870 C C . ARG A 1 109 ? -9.625 -14.379 8.932 1.00 88.62 109 ARG A C 1
ATOM 872 O O . ARG A 1 109 ? -10.023 -15.095 8.016 1.00 88.62 109 ARG A O 1
ATOM 879 N N . THR A 1 110 ? -9.023 -13.208 8.723 1.00 88.69 110 THR A N 1
ATOM 880 C CA . THR A 1 110 ? -8.753 -12.688 7.376 1.00 88.69 110 THR A CA 1
ATOM 881 C C . THR A 1 110 ? -7.725 -13.557 6.658 1.00 88.69 110 THR A C 1
ATOM 883 O O . THR A 1 110 ? -7.951 -13.939 5.514 1.00 88.69 110 THR A O 1
ATOM 886 N N . ALA A 1 111 ? -6.626 -13.911 7.330 1.00 87.06 111 ALA A N 1
ATOM 887 C CA . ALA A 1 111 ? -5.590 -14.769 6.766 1.00 87.06 111 ALA A CA 1
ATOM 888 C C . ALA A 1 111 ? -6.150 -16.146 6.377 1.00 87.06 111 ALA A C 1
ATOM 890 O O . ALA A 1 111 ? -5.921 -16.594 5.258 1.00 87.06 111 ALA A O 1
ATOM 891 N N . ALA A 1 112 ? -6.960 -16.767 7.240 1.00 86.00 112 ALA A N 1
ATOM 892 C CA . ALA A 1 112 ? -7.620 -18.037 6.941 1.00 86.00 112 ALA A CA 1
ATOM 893 C C . ALA A 1 112 ? -8.510 -17.957 5.685 1.00 86.00 112 ALA A C 1
ATOM 895 O O . ALA A 1 112 ? -8.405 -18.809 4.804 1.00 86.00 112 ALA A O 1
ATOM 896 N N . SER A 1 113 ? -9.326 -16.903 5.557 1.00 86.19 113 SER A N 1
ATOM 897 C CA . SER A 1 113 ? -10.180 -16.697 4.377 1.00 86.19 113 SER A CA 1
ATOM 898 C C . SER A 1 113 ? -9.374 -16.454 3.096 1.00 86.19 113 SER A C 1
ATOM 900 O O . SER A 1 113 ? -9.745 -16.929 2.023 1.00 86.19 113 SER A O 1
ATOM 902 N N . VAL A 1 114 ? -8.250 -15.736 3.189 1.00 83.00 114 VAL A N 1
ATOM 903 C CA . VAL A 1 114 ? -7.360 -15.498 2.043 1.00 83.00 114 VAL A CA 1
ATOM 904 C C . VAL A 1 114 ? -6.688 -16.791 1.587 1.00 83.00 114 VAL A C 1
ATOM 906 O O . VAL A 1 114 ? -6.639 -17.040 0.383 1.00 83.00 114 VAL A O 1
ATOM 909 N N . SER A 1 115 ? -6.208 -17.623 2.512 1.00 77.62 115 SER A N 1
ATOM 910 C CA . SER A 1 115 ? -5.619 -18.927 2.184 1.00 77.62 115 SER A CA 1
ATOM 911 C C . SER A 1 115 ? -6.631 -19.836 1.483 1.00 77.62 115 SER A C 1
ATOM 913 O O . SER A 1 115 ? -6.324 -20.417 0.445 1.00 77.62 115 SER A O 1
ATOM 915 N N . GLU A 1 116 ? -7.875 -19.869 1.967 1.00 78.12 116 GLU A N 1
ATOM 916 C CA . GLU A 1 116 ? -8.967 -20.604 1.321 1.00 78.12 116 GLU A CA 1
ATOM 917 C C . GLU A 1 116 ? -9.230 -20.103 -0.113 1.00 78.12 116 GLU A C 1
ATOM 919 O O . GLU A 1 116 ? -9.412 -20.895 -1.040 1.00 78.12 116 GLU A O 1
ATOM 924 N N . LEU A 1 117 ? -9.196 -18.786 -0.341 1.00 73.50 117 LEU A N 1
ATOM 925 C CA . LEU A 1 117 ? -9.306 -18.215 -1.687 1.00 73.50 117 LEU A CA 1
ATOM 926 C C . LEU A 1 117 ? -8.116 -18.587 -2.583 1.00 73.50 117 LEU A C 1
ATOM 928 O O . LEU A 1 117 ? -8.313 -18.850 -3.769 1.00 73.50 117 LEU A O 1
ATOM 932 N N . GLN A 1 118 ? -6.891 -18.612 -2.051 1.00 69.88 118 GLN A N 1
ATOM 933 C CA . GLN A 1 118 ? -5.693 -18.992 -2.809 1.00 69.88 118 GLN A CA 1
ATOM 934 C C . GLN A 1 118 ? -5.719 -20.459 -3.246 1.00 69.88 118 GLN A C 1
ATOM 936 O O . GLN A 1 118 ? -5.338 -20.758 -4.385 1.00 69.88 118 GLN A O 1
ATOM 941 N N . ASP A 1 119 ? -6.204 -21.343 -2.376 1.00 66.00 119 ASP A N 1
ATOM 942 C CA . ASP A 1 119 ? -6.388 -22.763 -2.673 1.00 66.00 119 ASP A CA 1
ATOM 943 C C . ASP A 1 119 ? -7.473 -22.966 -3.738 1.00 66.00 119 ASP A C 1
ATOM 945 O O . ASP A 1 119 ? -7.252 -23.678 -4.723 1.00 66.00 119 ASP A O 1
ATOM 949 N N . ASN A 1 120 ? -8.595 -22.248 -3.623 1.00 64.62 120 ASN A N 1
ATOM 950 C CA . ASN A 1 120 ? -9.682 -22.273 -4.607 1.00 64.62 120 ASN A CA 1
ATOM 951 C C . ASN A 1 120 ? -9.281 -21.687 -5.974 1.00 64.62 120 ASN A C 1
ATOM 953 O O . ASN A 1 120 ? -9.742 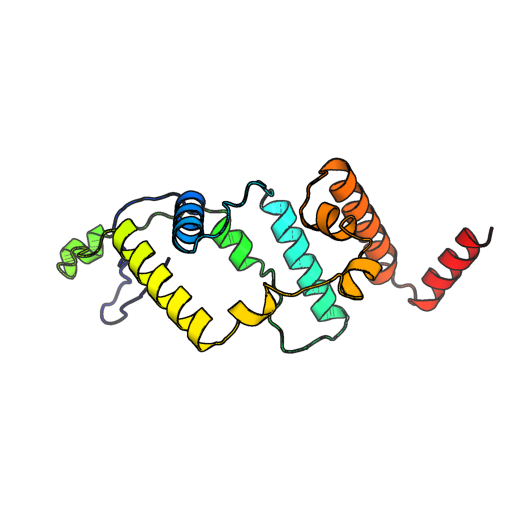-22.157 -7.014 1.00 64.62 120 ASN A O 1
ATOM 957 N N . LEU A 1 121 ? -8.398 -20.683 -5.998 1.00 60.50 121 LEU A N 1
ATOM 958 C CA . LEU A 1 121 ? -7.879 -20.070 -7.228 1.00 60.50 121 LEU A CA 1
ATOM 959 C C . LEU A 1 121 ? -6.678 -20.824 -7.829 1.00 60.50 121 LEU A C 1
ATOM 961 O O . LEU A 1 121 ? -6.167 -20.424 -8.877 1.00 60.50 121 LEU A O 1
ATOM 965 N N . GLY A 1 122 ? -6.205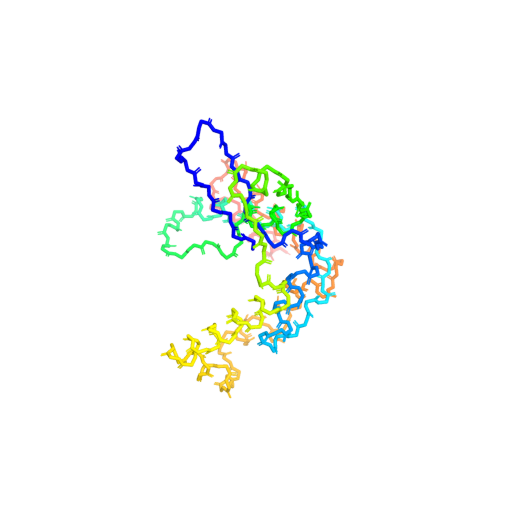 -21.908 -7.203 1.00 53.06 122 GLY A N 1
ATOM 966 C CA . GLY A 1 122 ? -5.122 -22.745 -7.730 1.00 53.06 122 GLY A CA 1
ATOM 967 C C . GLY A 1 122 ? -3.771 -22.030 -7.882 1.00 53.06 122 GLY A C 1
ATOM 968 O O . GLY A 1 122 ? -2.887 -22.529 -8.584 1.00 53.06 122 GLY A O 1
ATOM 969 N N . ILE A 1 123 ? -3.581 -20.878 -7.226 1.00 55.00 123 ILE A N 1
ATOM 970 C CA . ILE A 1 123 ? -2.362 -20.055 -7.332 1.00 55.00 123 ILE A CA 1
ATOM 971 C C . ILE A 1 123 ? -1.145 -20.804 -6.751 1.00 55.00 123 ILE A C 1
ATOM 973 O O . ILE A 1 123 ? -0.024 -20.651 -7.243 1.00 55.00 123 ILE A O 1
ATOM 977 N N . SER A 1 124 ? -1.381 -21.717 -5.802 1.00 44.47 124 SER A N 1
ATOM 978 C CA . SER A 1 124 ? -0.356 -22.544 -5.149 1.00 44.47 124 SER A CA 1
ATOM 979 C C . SER A 1 124 ? 0.387 -23.503 -6.106 1.00 44.47 124 SER A C 1
ATOM 981 O O . SER A 1 124 ? 1.576 -23.769 -5.928 1.00 44.47 124 SER A O 1
ATOM 983 N N . ARG A 1 125 ? -0.216 -23.938 -7.229 1.00 39.56 125 ARG A N 1
ATOM 984 C CA . ARG A 1 125 ? 0.481 -24.827 -8.192 1.00 39.56 125 ARG A CA 1
ATOM 985 C C . ARG A 1 125 ? 1.579 -24.147 -9.018 1.00 39.56 125 ARG A C 1
ATOM 987 O O . ARG A 1 125 ? 2.368 -24.853 -9.641 1.00 39.56 125 ARG A O 1
ATOM 994 N N . LYS A 1 126 ? 1.667 -22.811 -9.043 1.00 42.62 126 LYS A N 1
ATOM 995 C CA . LYS A 1 126 ? 2.689 -22.098 -9.836 1.00 42.62 126 LYS A CA 1
ATOM 996 C C . LYS A 1 126 ? 3.976 -21.769 -9.076 1.00 42.62 126 LYS A C 1
ATOM 998 O O . LYS A 1 126 ? 4.985 -21.519 -9.729 1.00 42.62 126 LYS A O 1
ATOM 1003 N N . GLN A 1 127 ? 3.979 -21.787 -7.742 1.00 41.97 127 GLN A N 1
ATOM 1004 C CA . GLN A 1 127 ? 5.170 -21.424 -6.955 1.00 41.97 127 GLN A CA 1
ATOM 1005 C C . GLN A 1 127 ? 6.110 -22.604 -6.653 1.00 41.97 127 GLN A C 1
ATOM 1007 O O . GLN A 1 127 ? 7.280 -22.376 -6.367 1.00 41.97 127 GLN A O 1
ATOM 1012 N N . GLY A 1 128 ? 5.652 -23.854 -6.791 1.00 34.16 128 GLY A N 1
ATOM 1013 C CA . GLY A 1 128 ? 6.448 -25.049 -6.465 1.00 34.16 128 GLY A CA 1
ATOM 1014 C C . GLY A 1 128 ? 7.269 -25.671 -7.604 1.00 34.16 128 GLY A C 1
ATOM 1015 O O . GLY A 1 128 ? 7.979 -26.642 -7.364 1.00 34.16 128 GLY A O 1
ATOM 1016 N N . ALA A 1 129 ? 7.187 -25.165 -8.840 1.00 35.81 129 ALA A N 1
ATOM 1017 C CA . ALA A 1 129 ? 7.888 -25.765 -9.982 1.00 35.81 129 ALA A CA 1
ATOM 1018 C C . ALA A 1 129 ? 8.335 -24.718 -11.013 1.00 35.81 129 ALA A C 1
ATOM 1020 O O . ALA A 1 129 ? 7.910 -24.742 -12.165 1.00 35.81 129 ALA A O 1
ATOM 1021 N N . CYS A 1 130 ? 9.201 -23.782 -10.624 1.00 40.53 130 CYS A N 1
ATOM 1022 C CA . CYS A 1 130 ? 9.916 -22.960 -11.600 1.00 40.53 130 CYS A CA 1
ATOM 1023 C C . CYS A 1 130 ? 11.382 -23.401 -11.648 1.00 40.53 130 CYS A C 1
ATOM 1025 O O . CYS A 1 130 ? 12.247 -22.816 -11.004 1.00 40.53 130 CYS A O 1
ATOM 1027 N N . GLY A 1 131 ? 11.665 -24.457 -12.418 1.00 54.47 131 GLY A N 1
ATOM 1028 C CA . GLY A 1 131 ? 13.004 -24.603 -12.993 1.00 54.47 131 GLY A CA 1
ATOM 1029 C C . GLY A 1 131 ? 13.328 -23.343 -13.801 1.00 54.47 131 GLY A C 1
ATOM 1030 O O . GLY A 1 131 ? 12.407 -22.767 -14.379 1.00 54.47 131 GLY A O 1
ATOM 1031 N N . SER A 1 132 ? 14.596 -22.903 -13.802 1.00 49.41 132 SER A N 1
ATOM 1032 C CA . SER A 1 132 ? 15.050 -21.605 -14.339 1.00 49.41 132 SER A CA 1
ATOM 1033 C C . SER A 1 132 ? 14.243 -21.170 -15.571 1.00 49.41 132 SER A C 1
ATOM 1035 O O . SER A 1 132 ? 14.449 -21.678 -16.681 1.00 49.41 132 SER A O 1
ATOM 1037 N N . SER A 1 133 ? 13.282 -20.265 -15.376 1.00 57.91 133 SER A N 1
ATOM 1038 C CA . SER A 1 133 ? 12.486 -19.730 -16.477 1.00 57.91 133 SER A CA 1
ATOM 1039 C C . SER A 1 133 ? 13.415 -18.986 -17.433 1.00 57.91 133 SER A C 1
ATOM 1041 O O . SER A 1 133 ? 14.413 -18.400 -17.017 1.00 57.91 133 SER A O 1
ATOM 1043 N N . LYS A 1 134 ? 13.096 -18.955 -18.730 1.00 58.25 134 LYS A N 1
ATOM 1044 C CA . LYS A 1 134 ? 13.857 -18.155 -19.709 1.00 58.25 134 LYS A CA 1
ATOM 1045 C C . LYS A 1 134 ? 13.985 -16.688 -19.266 1.00 58.25 134 LYS A C 1
ATOM 1047 O O . LYS A 1 134 ? 15.001 -16.060 -19.541 1.00 58.25 134 LYS A O 1
ATOM 1052 N N . ALA A 1 135 ? 12.992 -16.183 -18.531 1.00 57.75 135 ALA A N 1
ATOM 1053 C CA . ALA A 1 135 ? 13.019 -14.860 -17.919 1.00 57.75 135 ALA A CA 1
ATOM 1054 C C . ALA A 1 135 ? 14.115 -14.710 -16.848 1.00 57.75 135 ALA A C 1
ATOM 1056 O O . ALA A 1 135 ? 14.751 -13.670 -16.801 1.00 57.75 135 ALA A O 1
ATOM 1057 N N . ASP A 1 136 ? 14.392 -15.740 -16.043 1.00 64.06 136 ASP A N 1
ATOM 1058 C CA . ASP A 1 136 ? 15.440 -15.715 -15.009 1.00 64.06 136 ASP A CA 1
ATOM 1059 C C . ASP A 1 136 ? 16.845 -15.574 -15.624 1.00 64.06 136 ASP A C 1
ATOM 1061 O O . ASP A 1 136 ? 17.659 -14.765 -15.179 1.00 64.06 136 ASP A O 1
ATOM 1065 N N . LYS A 1 137 ? 17.092 -16.265 -16.746 1.00 67.25 137 LYS A N 1
ATOM 1066 C CA . LYS A 1 137 ? 18.327 -16.098 -17.532 1.00 67.25 137 LYS A CA 1
ATOM 1067 C C . LYS A 1 137 ? 18.422 -14.723 -18.199 1.00 67.25 137 LYS A C 1
ATOM 1069 O O . LYS A 1 137 ? 19.496 -14.132 -18.203 1.00 67.25 137 LYS A O 1
ATOM 1074 N N . LEU A 1 138 ? 17.319 -14.207 -18.749 1.00 61.84 138 LEU A N 1
ATOM 1075 C CA . LEU A 1 138 ? 17.288 -12.886 -19.395 1.00 61.84 138 LEU A CA 1
ATOM 1076 C C . LEU A 1 138 ? 17.412 -11.728 -18.393 1.00 61.84 138 LEU A C 1
ATOM 1078 O O . LEU A 1 138 ? 17.975 -10.692 -18.728 1.00 61.84 138 LEU A O 1
ATOM 1082 N N . LEU A 1 139 ? 16.933 -11.910 -17.162 1.00 61.16 139 LEU A N 1
ATOM 1083 C CA . LEU A 1 139 ? 17.027 -10.940 -16.067 1.00 61.16 139 LEU A CA 1
ATOM 1084 C C . LEU A 1 139 ? 18.356 -11.040 -15.289 1.00 61.16 139 LEU A C 1
ATOM 1086 O O . LEU A 1 139 ? 18.503 -10.449 -14.219 1.00 61.16 139 LEU A O 1
ATOM 1090 N N . GLY A 1 140 ? 19.342 -11.764 -15.827 1.00 67.31 140 GLY A N 1
ATOM 1091 C CA . GLY A 1 140 ? 20.697 -11.814 -15.279 1.00 67.31 140 GLY A CA 1
ATOM 1092 C C . GLY A 1 140 ? 20.826 -12.633 -13.996 1.00 67.31 140 GLY A C 1
ATOM 1093 O O . GLY A 1 140 ? 21.600 -12.249 -13.123 1.00 67.31 140 GLY A O 1
ATOM 1094 N N . SER A 1 141 ? 20.046 -13.715 -13.859 1.00 65.69 141 SER A N 1
ATOM 1095 C CA . SER A 1 141 ? 20.144 -14.713 -12.780 1.00 65.69 141 SER A CA 1
ATOM 1096 C C . SER A 1 141 ? 20.287 -14.099 -11.382 1.00 65.69 141 SER A C 1
ATOM 1098 O O . SER A 1 141 ? 21.229 -14.390 -10.644 1.00 65.69 141 SER A O 1
ATOM 1100 N N . GLY A 1 142 ? 19.382 -13.184 -11.041 1.00 67.31 142 GLY A N 1
ATOM 1101 C CA . GLY A 1 142 ? 19.345 -12.554 -9.723 1.00 67.31 142 GLY A CA 1
ATOM 1102 C C . GLY A 1 142 ? 19.960 -11.159 -9.649 1.00 67.31 142 GLY A C 1
ATOM 1103 O O . GLY A 1 142 ? 19.597 -10.427 -8.742 1.00 67.31 142 GLY A O 1
ATOM 1104 N N . VAL A 1 143 ? 20.764 -10.711 -10.621 1.00 69.94 143 VAL A N 1
ATOM 1105 C CA . VAL A 1 143 ? 21.316 -9.340 -10.594 1.00 69.94 143 VAL A CA 1
ATOM 1106 C C . VAL A 1 143 ? 20.210 -8.290 -10.716 1.00 69.94 143 VAL A C 1
ATOM 1108 O O . VAL A 1 143 ? 20.169 -7.344 -9.931 1.00 69.94 143 VAL A O 1
ATOM 1111 N N . ALA A 1 144 ? 19.264 -8.461 -11.649 1.00 67.06 144 ALA A N 1
ATOM 1112 C CA . ALA A 1 144 ? 18.122 -7.550 -11.743 1.00 67.06 144 ALA A CA 1
ATOM 1113 C C . ALA A 1 144 ? 17.225 -7.635 -10.501 1.00 67.06 144 ALA A C 1
ATOM 1115 O O . ALA A 1 144 ? 16.697 -6.619 -10.059 1.00 67.06 144 ALA A O 1
ATOM 1116 N N . ALA A 1 145 ? 17.078 -8.827 -9.918 1.00 64.94 145 ALA A N 1
ATOM 1117 C CA . ALA A 1 145 ? 16.306 -9.017 -8.697 1.00 64.94 145 ALA A CA 1
ATOM 1118 C C . ALA A 1 145 ? 16.977 -8.339 -7.495 1.00 64.94 145 ALA A C 1
ATOM 1120 O O . ALA A 1 145 ? 16.288 -7.676 -6.736 1.00 64.94 145 ALA A O 1
ATOM 1121 N N . ASP A 1 146 ? 18.300 -8.422 -7.352 1.00 68.94 146 ASP A N 1
ATOM 1122 C CA . ASP A 1 146 ? 19.061 -7.765 -6.286 1.00 68.94 146 ASP A CA 1
ATOM 1123 C C . ASP A 1 146 ? 19.008 -6.233 -6.407 1.00 68.94 146 ASP A C 1
ATOM 1125 O O . ASP A 1 146 ? 18.923 -5.538 -5.393 1.00 68.94 146 ASP A O 1
ATOM 1129 N N . ILE A 1 147 ? 19.000 -5.705 -7.637 1.00 68.88 147 ILE A N 1
ATOM 1130 C CA . ILE A 1 147 ? 18.799 -4.273 -7.911 1.00 68.88 147 ILE A CA 1
ATOM 1131 C C . ILE A 1 147 ? 17.354 -3.860 -7.586 1.00 68.88 147 ILE A C 1
ATOM 1133 O O . ILE A 1 147 ? 17.140 -2.862 -6.904 1.00 68.88 147 ILE A O 1
ATOM 1137 N N . LEU A 1 148 ? 16.351 -4.629 -8.028 1.00 65.31 148 LEU A N 1
ATOM 1138 C CA . LEU A 1 148 ? 14.932 -4.345 -7.761 1.00 65.31 148 LEU A CA 1
ATOM 1139 C C . LEU A 1 148 ? 14.571 -4.481 -6.277 1.00 65.31 148 LEU A C 1
ATOM 1141 O O . LEU A 1 148 ? 13.766 -3.708 -5.765 1.00 65.31 148 LEU A O 1
ATOM 1145 N N . LEU A 1 149 ? 15.177 -5.441 -5.581 1.00 65.88 149 LEU A N 1
ATOM 1146 C CA . LEU A 1 149 ? 15.012 -5.673 -4.146 1.00 65.88 149 LEU A CA 1
ATOM 1147 C C . LEU A 1 149 ? 15.887 -4.751 -3.295 1.00 65.88 149 LEU A C 1
ATOM 1149 O O . LEU A 1 149 ? 15.921 -4.914 -2.076 1.00 65.88 149 LEU A O 1
ATOM 1153 N N . TRP A 1 150 ? 16.578 -3.786 -3.914 1.00 61.97 150 TRP A N 1
ATOM 1154 C CA . TRP A 1 150 ? 17.399 -2.799 -3.218 1.00 61.97 150 TRP A CA 1
ATOM 1155 C C . TRP A 1 150 ? 18.426 -3.439 -2.278 1.00 61.97 150 TRP A C 1
ATOM 1157 O O . TRP A 1 150 ? 18.705 -2.939 -1.189 1.00 61.97 150 TRP A O 1
ATOM 1167 N N . ARG A 1 151 ? 18.991 -4.588 -2.654 1.00 71.94 151 ARG A N 1
ATOM 1168 C CA . ARG A 1 151 ? 19.947 -5.288 -1.790 1.00 71.94 151 ARG A CA 1
ATOM 1169 C C . ARG A 1 151 ? 21.250 -4.500 -1.624 1.00 71.94 151 ARG A C 1
ATOM 1171 O O . ARG A 1 151 ? 21.926 -4.650 -0.612 1.00 71.94 151 ARG A O 1
ATOM 1178 N N . ASP A 1 152 ? 21.576 -3.648 -2.595 1.00 72.75 152 ASP A N 1
ATOM 1179 C CA . ASP A 1 152 ? 22.814 -2.872 -2.640 1.00 72.75 152 ASP A CA 1
ATOM 1180 C C . ASP A 1 152 ? 22.484 -1.393 -2.931 1.00 72.75 152 ASP A C 1
ATOM 1182 O O . ASP A 1 152 ? 22.313 -0.980 -4.083 1.00 72.75 152 ASP A O 1
ATOM 1186 N N . GLU A 1 153 ? 22.317 -0.596 -1.870 1.00 69.94 153 GLU A N 1
ATOM 1187 C CA . GLU A 1 153 ? 21.749 0.762 -1.928 1.00 69.94 153 GLU A CA 1
ATOM 1188 C C . GLU A 1 153 ? 22.519 1.692 -2.874 1.00 69.94 153 GLU A C 1
ATOM 1190 O O . GLU A 1 153 ? 21.918 2.371 -3.704 1.00 69.94 153 GLU A O 1
ATOM 1195 N N . LYS A 1 154 ? 23.857 1.673 -2.824 1.00 75.06 154 LYS A N 1
ATOM 1196 C CA . LYS A 1 154 ? 24.702 2.544 -3.659 1.00 75.06 154 LYS A CA 1
ATOM 1197 C C . LYS A 1 154 ? 24.615 2.189 -5.143 1.00 75.06 154 LYS A C 1
ATOM 1199 O O . LYS A 1 154 ? 24.557 3.082 -5.988 1.00 75.06 154 LYS A O 1
ATOM 1204 N N . LYS A 1 155 ? 24.589 0.891 -5.465 1.00 72.06 155 LYS A N 1
ATOM 1205 C CA . LYS A 1 155 ? 24.470 0.422 -6.852 1.00 72.06 155 LYS A CA 1
ATOM 1206 C C . LYS A 1 155 ? 23.081 0.714 -7.397 1.00 72.06 155 LYS A C 1
ATOM 1208 O O . LYS A 1 155 ? 22.964 1.275 -8.479 1.00 72.06 155 LYS A O 1
ATOM 1213 N N . THR A 1 156 ? 22.045 0.409 -6.621 1.00 74.69 156 THR A N 1
ATOM 1214 C CA . THR A 1 156 ? 20.646 0.667 -6.988 1.00 74.69 156 THR A CA 1
ATOM 1215 C C . THR A 1 156 ? 20.422 2.157 -7.234 1.00 74.69 156 THR A C 1
ATOM 1217 O O . THR A 1 156 ? 19.882 2.534 -8.271 1.00 74.69 156 THR A O 1
ATOM 1220 N N . PHE A 1 157 ? 20.944 3.021 -6.358 1.00 75.19 157 PHE A N 1
ATOM 1221 C CA . PHE A 1 157 ? 20.873 4.470 -6.530 1.00 75.19 157 PHE A CA 1
ATOM 1222 C C . PHE A 1 157 ? 21.595 4.946 -7.796 1.00 75.19 157 PHE A C 1
ATOM 1224 O O . PHE A 1 157 ? 21.048 5.755 -8.544 1.00 75.19 157 PHE A O 1
ATOM 1231 N N . SER A 1 158 ? 22.794 4.425 -8.076 1.00 76.38 158 SER A N 1
ATOM 1232 C CA . SER A 1 158 ? 23.551 4.756 -9.289 1.00 76.38 158 SER A CA 1
ATOM 1233 C C . SER A 1 158 ? 22.817 4.331 -10.564 1.00 76.38 158 SER A C 1
ATOM 1235 O O . SER A 1 158 ? 22.676 5.147 -11.472 1.00 76.38 158 SER A O 1
ATOM 1237 N N . TYR A 1 159 ? 22.271 3.111 -10.616 1.00 79.19 159 TYR A N 1
ATOM 1238 C CA . TYR A 1 159 ? 21.502 2.629 -11.768 1.00 79.19 159 TYR A CA 1
ATOM 1239 C C . TYR A 1 159 ? 20.193 3.390 -11.963 1.00 79.19 159 TYR A C 1
ATOM 1241 O O . TYR A 1 159 ? 19.873 3.748 -13.093 1.00 79.19 159 TYR A O 1
ATOM 1249 N N . ILE A 1 160 ? 19.460 3.689 -10.886 1.00 79.56 160 ILE A N 1
ATOM 1250 C CA . ILE A 1 160 ? 18.247 4.514 -10.955 1.00 79.56 160 ILE A CA 1
ATOM 1251 C C . ILE A 1 160 ? 18.597 5.917 -11.454 1.00 79.56 160 ILE A C 1
ATOM 1253 O O . ILE A 1 160 ? 17.911 6.439 -12.327 1.00 79.56 160 ILE A O 1
ATOM 1257 N N . THR A 1 161 ? 19.684 6.510 -10.956 1.00 78.06 161 THR A N 1
ATOM 1258 C CA . THR A 1 161 ? 20.148 7.837 -11.389 1.00 78.06 161 THR A CA 1
ATOM 1259 C C . THR A 1 161 ? 20.568 7.829 -12.859 1.00 78.06 161 THR A C 1
ATOM 1261 O O . THR A 1 161 ? 20.214 8.737 -13.604 1.00 78.06 161 THR A O 1
ATOM 1264 N N . LEU A 1 162 ? 21.277 6.790 -13.307 1.00 82.12 162 LEU A N 1
ATOM 1265 C CA . LEU A 1 162 ? 21.681 6.635 -14.703 1.00 82.12 162 LEU A CA 1
ATOM 1266 C C . LEU A 1 162 ? 20.465 6.448 -15.614 1.00 82.12 162 LEU A C 1
ATOM 1268 O O . LEU A 1 162 ? 20.344 7.147 -16.614 1.00 82.12 162 LEU A O 1
ATOM 1272 N N . LEU A 1 163 ? 19.543 5.555 -15.249 1.00 80.44 163 LEU A N 1
ATOM 1273 C CA . LEU A 1 163 ? 18.288 5.337 -15.966 1.00 80.44 163 LEU A CA 1
ATOM 1274 C C . LEU A 1 163 ? 17.461 6.626 -16.034 1.00 80.44 163 LEU A C 1
ATOM 1276 O O . LEU A 1 163 ? 16.881 6.927 -17.072 1.00 80.44 163 LEU A O 1
ATOM 1280 N N . PHE A 1 164 ? 17.446 7.409 -14.955 1.00 77.19 164 PHE A N 1
ATOM 1281 C CA . PHE A 1 164 ? 16.773 8.700 -14.882 1.00 77.19 164 PHE A CA 1
ATOM 1282 C C . PHE A 1 164 ? 17.404 9.742 -15.808 1.00 77.19 164 PHE A C 1
ATOM 1284 O O . PHE A 1 164 ? 16.687 10.402 -16.555 1.00 77.19 164 PHE A O 1
ATOM 1291 N N . LEU A 1 165 ? 18.733 9.866 -15.819 1.00 79.00 165 LEU A N 1
ATOM 1292 C CA . LEU A 1 165 ? 19.447 10.755 -16.740 1.00 79.00 165 LEU A CA 1
ATOM 1293 C C . LEU A 1 165 ? 19.207 10.357 -18.198 1.00 79.00 165 LEU A C 1
ATOM 1295 O O . LEU A 1 165 ? 18.944 11.216 -19.037 1.00 79.00 165 LEU A O 1
ATOM 1299 N N . LEU A 1 166 ? 19.243 9.055 -18.485 1.00 75.75 166 LEU A N 1
ATOM 1300 C CA . LEU A 1 166 ? 18.991 8.506 -19.815 1.00 75.75 166 LEU A CA 1
ATOM 1301 C C . LEU A 1 166 ? 17.542 8.779 -20.243 1.00 75.75 166 LEU A C 1
ATOM 1303 O O . LEU A 1 166 ? 17.301 9.229 -21.360 1.00 75.75 166 LEU A O 1
ATOM 1307 N N . PHE A 1 167 ? 16.586 8.618 -19.328 1.00 74.06 167 PHE A N 1
ATOM 1308 C CA . PHE A 1 167 ? 15.189 8.975 -19.551 1.00 74.06 167 PHE A CA 1
ATOM 1309 C C . PHE A 1 167 ? 15.006 10.477 -19.811 1.00 74.06 167 PHE A C 1
ATOM 1311 O O . PHE A 1 167 ? 14.351 10.848 -20.782 1.00 74.06 167 PHE A O 1
ATOM 1318 N N . TYR A 1 168 ? 15.598 11.352 -18.992 1.00 71.56 168 TYR A N 1
ATOM 1319 C CA . TYR A 1 168 ? 15.507 12.809 -19.160 1.00 71.56 168 TYR A CA 1
ATOM 1320 C C . TYR A 1 168 ? 16.108 13.270 -20.480 1.00 71.56 168 TYR A C 1
ATOM 1322 O O . TYR A 1 168 ? 15.517 14.084 -21.191 1.00 71.56 168 TYR A O 1
ATOM 1330 N N . TRP A 1 169 ? 17.262 12.715 -20.835 1.00 67.00 169 TRP A N 1
ATOM 1331 C CA . TRP A 1 169 ? 17.918 13.010 -22.097 1.00 67.00 169 TRP A CA 1
ATOM 1332 C C . TRP A 1 169 ? 17.063 12.626 -23.309 1.00 67.00 169 TRP A C 1
ATOM 1334 O O . TRP A 1 169 ? 17.132 13.273 -24.354 1.00 67.00 169 TRP A O 1
ATOM 1344 N N . PHE A 1 170 ? 16.226 11.605 -23.157 1.00 63.69 170 PHE A N 1
ATOM 1345 C CA . PHE A 1 170 ? 15.432 11.062 -24.240 1.00 63.69 170 PHE A CA 1
ATOM 1346 C C . PHE A 1 170 ? 14.025 11.650 -24.361 1.00 63.69 170 PHE A C 1
ATOM 1348 O O . PHE A 1 170 ? 13.543 11.855 -25.469 1.00 63.69 170 PHE A O 1
ATOM 1355 N N . PHE A 1 171 ? 13.369 11.920 -23.231 1.00 61.41 171 PHE A N 1
ATOM 1356 C CA . PHE A 1 171 ? 11.961 12.323 -23.183 1.00 61.41 171 PHE A CA 1
ATOM 1357 C C . PHE A 1 171 ? 11.735 13.803 -22.858 1.00 61.41 171 PHE A C 1
ATOM 1359 O O . PHE A 1 171 ? 10.669 14.318 -23.187 1.00 61.41 171 PHE A O 1
ATOM 1366 N N . LEU A 1 172 ? 12.684 14.489 -22.204 1.00 54.91 172 LEU A N 1
ATOM 1367 C CA . LEU A 1 172 ? 12.588 15.937 -21.946 1.00 54.91 172 LEU A CA 1
ATOM 1368 C C . LEU A 1 172 ? 13.351 16.782 -22.968 1.00 54.91 172 LEU A C 1
ATOM 1370 O O . LEU A 1 172 ? 13.112 17.983 -23.065 1.00 54.91 172 LEU A O 1
ATOM 1374 N N . SER A 1 173 ? 14.273 16.188 -23.722 1.00 54.75 173 SER A N 1
ATOM 1375 C CA . SER A 1 173 ? 14.884 16.881 -24.848 1.00 54.75 173 SER A CA 1
ATOM 1376 C C . SER A 1 173 ? 13.900 16.830 -26.012 1.00 54.75 173 SER A C 1
ATOM 1378 O O . SER A 1 173 ? 13.566 15.744 -26.468 1.00 54.75 173 SER A O 1
ATOM 1380 N N . ASP A 1 174 ? 13.469 17.986 -26.517 1.00 57.81 174 ASP A N 1
ATOM 1381 C CA . ASP A 1 174 ? 12.604 18.186 -27.704 1.00 57.81 174 ASP A CA 1
ATOM 1382 C C . ASP A 1 174 ? 13.228 17.664 -29.030 1.00 57.81 174 ASP A C 1
ATOM 1384 O O . ASP A 1 174 ? 12.934 18.102 -30.142 1.00 57.81 174 ASP A O 1
ATOM 1388 N N . ARG A 1 175 ? 14.194 16.751 -28.922 1.00 61.97 175 ARG A N 1
ATOM 1389 C CA . ARG A 1 175 ? 14.903 16.083 -30.004 1.00 61.97 175 ARG A CA 1
ATOM 1390 C C . ARG A 1 175 ? 14.080 14.863 -30.396 1.00 61.97 175 ARG A C 1
ATOM 1392 O O . ARG A 1 175 ? 13.659 14.088 -29.543 1.00 61.97 175 ARG A O 1
ATOM 1399 N N . THR A 1 176 ? 13.906 14.630 -31.692 1.00 65.50 176 THR A N 1
ATOM 1400 C CA . THR A 1 176 ? 13.302 13.382 -32.162 1.00 65.50 176 THR A CA 1
ATOM 1401 C C . THR A 1 176 ? 14.123 12.195 -31.646 1.00 65.50 176 THR A C 1
ATOM 1403 O O . THR A 1 176 ? 15.347 12.188 -31.784 1.00 65.50 176 THR A O 1
ATOM 1406 N N . PHE A 1 177 ? 13.449 11.201 -31.051 1.00 62.09 177 PHE A N 1
ATOM 1407 C CA . PHE A 1 177 ? 13.986 9.912 -30.565 1.00 62.09 177 PHE A CA 1
ATOM 1408 C C . PHE A 1 177 ? 15.182 9.423 -31.401 1.00 62.09 177 PHE A C 1
ATOM 1410 O O . PHE A 1 177 ? 16.248 9.100 -30.878 1.00 62.09 177 PHE A O 1
ATOM 1417 N N . VAL A 1 178 ? 15.003 9.468 -32.726 1.00 69.25 178 VAL A N 1
ATOM 1418 C CA . VAL A 1 178 ? 15.940 9.016 -33.761 1.00 69.25 178 VAL A CA 1
ATOM 1419 C C . VAL A 1 178 ? 17.285 9.756 -33.719 1.00 69.25 178 VAL A C 1
ATOM 1421 O O . VAL A 1 178 ? 18.339 9.142 -33.884 1.00 69.25 178 VAL A O 1
ATOM 1424 N N . SER A 1 179 ? 17.280 11.069 -33.468 1.00 71.06 179 SER A N 1
ATOM 1425 C CA . SER A 1 179 ? 18.495 11.890 -33.435 1.00 71.06 179 SER A CA 1
ATOM 1426 C C . SER A 1 179 ? 19.342 11.627 -32.188 1.00 71.06 179 SER A C 1
ATOM 1428 O O . SER A 1 179 ? 20.571 11.595 -32.283 1.00 71.06 179 SER A O 1
ATOM 1430 N N . SER A 1 180 ? 18.710 11.408 -31.032 1.00 69.00 180 SER A N 1
ATOM 1431 C CA . SER A 1 180 ? 19.433 11.075 -29.799 1.00 69.00 180 SER A CA 1
ATOM 1432 C C . SER A 1 180 ? 20.001 9.658 -29.853 1.00 69.00 180 SER A C 1
ATOM 1434 O O . SER A 1 180 ? 21.176 9.474 -29.541 1.00 69.00 180 SER A O 1
ATOM 1436 N N . SER A 1 181 ? 19.235 8.674 -30.343 1.00 71.25 181 SER A N 1
ATOM 1437 C CA . SER A 1 181 ? 19.743 7.307 -30.521 1.00 71.25 181 SER A CA 1
ATOM 1438 C C . SER A 1 181 ? 20.925 7.241 -31.494 1.00 71.25 181 SER A C 1
ATOM 1440 O O . SER A 1 181 ? 21.894 6.537 -31.225 1.00 71.25 181 SER A O 1
ATOM 1442 N N . ALA A 1 182 ? 20.904 8.023 -32.581 1.00 76.50 182 ALA A N 1
ATOM 1443 C CA . ALA A 1 182 ? 22.019 8.082 -33.529 1.00 76.50 182 ALA A CA 1
ATOM 1444 C C . ALA A 1 182 ? 23.312 8.623 -32.891 1.00 76.50 182 ALA A C 1
ATOM 1446 O O . ALA A 1 182 ? 24.396 8.114 -33.162 1.00 76.50 182 ALA A O 1
ATOM 1447 N N . LYS A 1 183 ? 23.210 9.618 -31.999 1.00 75.56 183 LYS A N 1
ATOM 1448 C CA . LYS A 1 183 ? 24.369 10.157 -31.271 1.00 75.56 183 LYS A CA 1
ATOM 1449 C C . LYS A 1 183 ? 24.929 9.178 -30.244 1.00 75.56 183 LYS A C 1
ATOM 1451 O O . LYS A 1 183 ? 26.142 9.104 -30.104 1.00 75.56 183 LYS A O 1
ATOM 1456 N N . ILE A 1 184 ? 24.070 8.419 -29.560 1.00 77.12 184 ILE A N 1
ATOM 1457 C CA . ILE A 1 184 ? 24.507 7.345 -28.653 1.00 77.12 184 ILE A CA 1
ATOM 1458 C C . ILE A 1 184 ? 25.300 6.301 -29.427 1.00 77.12 184 ILE A C 1
ATOM 1460 O O . ILE A 1 184 ? 26.407 5.961 -29.028 1.00 77.12 184 ILE A O 1
ATOM 1464 N N . LEU A 1 185 ? 24.744 5.821 -30.542 1.00 78.31 185 LEU A N 1
ATOM 1465 C CA . LEU A 1 185 ? 25.394 4.809 -31.368 1.00 78.31 185 LEU A CA 1
ATOM 1466 C C . LEU A 1 185 ? 26.739 5.302 -31.901 1.00 78.31 185 LEU A C 1
ATOM 1468 O O . LEU A 1 185 ? 27.700 4.547 -31.848 1.00 78.31 185 LEU A O 1
ATOM 1472 N N . LEU A 1 186 ? 26.828 6.572 -32.317 1.00 79.81 186 LEU A N 1
ATOM 1473 C CA . LEU A 1 186 ? 28.092 7.182 -32.737 1.00 79.81 186 LEU A CA 1
ATOM 1474 C C . LEU A 1 186 ? 29.135 7.233 -31.615 1.00 79.81 186 LEU A C 1
ATOM 1476 O O . LEU A 1 186 ? 30.296 6.931 -31.865 1.00 79.81 186 LEU A O 1
ATOM 1480 N N . VAL A 1 187 ? 28.736 7.590 -30.391 1.00 81.00 187 VAL A N 1
ATOM 1481 C CA . VAL A 1 187 ? 29.647 7.647 -29.234 1.00 81.00 187 VAL A CA 1
ATOM 1482 C C . VAL A 1 187 ? 30.078 6.252 -28.779 1.00 81.00 187 VAL A C 1
ATOM 1484 O O . VAL A 1 187 ? 31.213 6.088 -28.362 1.00 81.00 187 VAL A O 1
ATOM 1487 N N . ILE A 1 188 ? 29.200 5.249 -28.865 1.00 80.94 188 ILE A N 1
ATOM 1488 C CA . ILE A 1 188 ? 29.530 3.856 -28.519 1.00 80.94 188 ILE A CA 1
ATOM 1489 C C . ILE A 1 188 ? 30.409 3.202 -29.597 1.00 80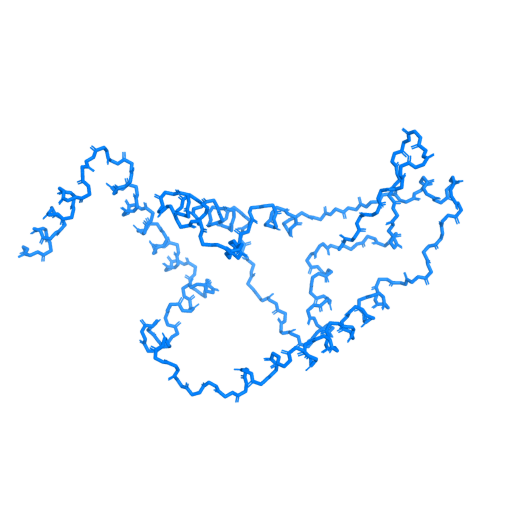.94 188 ILE A C 1
ATOM 1491 O O . ILE A 1 188 ? 31.171 2.291 -29.293 1.00 80.94 188 ILE A O 1
ATOM 1495 N N . SER A 1 189 ? 30.291 3.637 -30.855 1.00 78.44 189 SER A N 1
ATOM 1496 C CA . SER A 1 189 ? 31.093 3.121 -31.970 1.00 78.44 189 SER A CA 1
ATOM 1497 C C . SER A 1 189 ? 32.502 3.715 -32.080 1.00 78.44 189 SER A C 1
ATOM 1499 O O . SER A 1 189 ? 33.254 3.281 -32.952 1.00 78.44 189 SER A O 1
ATOM 1501 N N . LEU A 1 190 ? 32.826 4.721 -31.261 1.00 65.50 190 LEU A N 1
ATOM 1502 C CA . LEU A 1 190 ? 34.113 5.421 -31.245 1.00 65.50 190 LEU A CA 1
ATOM 1503 C C . LEU A 1 190 ? 35.036 4.833 -30.171 1.00 65.50 190 LEU A C 1
ATOM 1505 O O . LEU A 1 190 ? 36.244 4.705 -30.461 1.00 65.50 190 LEU A O 1
#